Protein AF-R7J0X7-F1 (afdb_monomer)

pLDDT: mean 74.04, std 23.6, range [29.81, 98.75]

Structure (mmCIF, N/CA/C/O backbone):
data_AF-R7J0X7-F1
#
_entry.id   AF-R7J0X7-F1
#
loop_
_atom_site.group_PDB
_atom_site.id
_atom_site.type_symbol
_atom_site.label_atom_id
_atom_site.label_alt_id
_atom_site.label_comp_id
_atom_site.label_asym_id
_atom_site.label_entity_id
_atom_site.label_seq_id
_atom_site.pdbx_PDB_ins_code
_atom_site.Cartn_x
_atom_site.Cartn_y
_atom_site.Cartn_z
_atom_site.occupancy
_atom_site.B_iso_or_equiv
_atom_site.auth_seq_id
_atom_site.auth_comp_id
_atom_site.auth_asym_id
_atom_site.auth_atom_id
_atom_site.pdbx_PDB_model_num
ATOM 1 N N . MET A 1 1 ? 12.212 -17.571 -73.491 1.00 57.66 1 MET A N 1
ATOM 2 C CA . MET A 1 1 ? 11.273 -16.755 -72.678 1.00 57.66 1 MET A CA 1
ATOM 3 C C . MET A 1 1 ? 10.948 -17.342 -71.297 1.00 57.66 1 MET A C 1
ATOM 5 O O . MET A 1 1 ? 10.945 -16.575 -70.347 1.00 57.66 1 MET A O 1
ATOM 9 N N . LYS A 1 2 ? 10.748 -18.661 -71.120 1.00 53.94 2 LYS A N 1
ATOM 10 C CA . LYS A 1 2 ? 10.437 -19.264 -69.798 1.00 53.94 2 LYS A CA 1
ATOM 11 C C . LYS A 1 2 ? 11.562 -19.138 -68.743 1.00 53.94 2 LYS A C 1
ATOM 13 O O . LYS A 1 2 ? 11.270 -18.891 -67.579 1.00 53.94 2 LYS A O 1
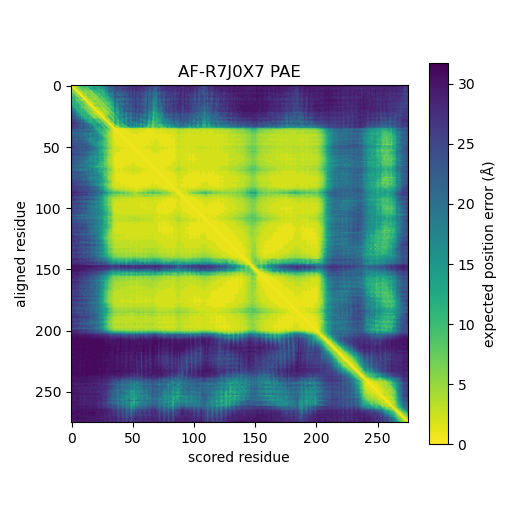ATOM 18 N N . HIS A 1 3 ? 12.838 -19.187 -69.146 1.00 50.44 3 HIS A N 1
ATOM 19 C CA . HIS A 1 3 ? 13.977 -19.025 -68.222 1.00 50.44 3 HIS A CA 1
ATOM 20 C C . HIS A 1 3 ? 14.127 -17.613 -67.622 1.00 50.44 3 HIS A C 1
ATOM 22 O O . HIS A 1 3 ? 14.518 -17.487 -66.467 1.00 50.44 3 HIS A O 1
ATOM 28 N N . MET A 1 4 ? 13.760 -16.546 -68.344 1.00 55.38 4 MET A N 1
ATOM 29 C CA . MET A 1 4 ? 13.847 -15.169 -67.818 1.00 55.38 4 MET A CA 1
ATOM 30 C C . MET A 1 4 ? 12.773 -14.855 -66.766 1.00 55.38 4 MET A C 1
ATOM 32 O O . MET A 1 4 ? 12.928 -13.920 -65.988 1.00 55.38 4 MET A O 1
ATOM 36 N N . VAL A 1 5 ? 11.681 -15.620 -66.741 1.00 54.50 5 VAL A N 1
ATOM 37 C CA . VAL A 1 5 ? 10.562 -15.425 -65.812 1.00 54.50 5 VAL A CA 1
ATOM 38 C C . VAL A 1 5 ? 10.851 -16.101 -64.463 1.00 54.50 5 VAL A C 1
ATOM 40 O O . VAL A 1 5 ? 10.640 -15.488 -63.421 1.00 54.50 5 VAL A O 1
ATOM 43 N N . LEU A 1 6 ? 11.450 -17.298 -64.464 1.00 50.97 6 LEU A N 1
ATOM 44 C CA . LEU A 1 6 ? 11.889 -18.002 -63.247 1.00 50.97 6 LEU A CA 1
ATOM 45 C C . LEU A 1 6 ? 12.952 -17.229 -62.443 1.00 50.97 6 LEU A C 1
ATOM 47 O O . LEU A 1 6 ? 12.873 -17.182 -61.218 1.00 50.97 6 LEU A O 1
ATOM 51 N N . ILE A 1 7 ? 13.896 -16.561 -63.117 1.00 55.09 7 ILE A N 1
ATOM 52 C CA . ILE A 1 7 ? 14.931 -15.739 -62.460 1.00 55.09 7 ILE A CA 1
ATOM 53 C C . ILE A 1 7 ? 14.306 -14.517 -61.763 1.00 55.09 7 ILE A C 1
ATOM 55 O O . ILE A 1 7 ? 14.688 -14.172 -60.646 1.00 55.09 7 ILE A O 1
ATOM 59 N N . LYS A 1 8 ? 13.283 -13.896 -62.367 1.00 51.41 8 LYS A N 1
ATOM 60 C CA . LYS A 1 8 ? 12.564 -12.763 -61.759 1.00 51.41 8 LYS A CA 1
ATOM 61 C C . LYS A 1 8 ? 11.795 -13.174 -60.498 1.00 51.41 8 LYS A C 1
ATOM 63 O O . LYS A 1 8 ? 11.843 -12.448 -59.510 1.00 51.41 8 LYS A O 1
ATOM 68 N N . TYR A 1 9 ? 11.150 -14.342 -60.488 1.00 54.16 9 TYR A N 1
ATOM 69 C CA . TYR A 1 9 ? 10.457 -14.846 -59.295 1.00 54.16 9 TYR A CA 1
ATOM 70 C C . TYR A 1 9 ? 11.422 -15.275 -58.177 1.00 54.16 9 TYR A C 1
ATOM 72 O O . TYR A 1 9 ? 11.142 -15.007 -57.011 1.00 54.16 9 TYR A O 1
ATOM 80 N N . ALA A 1 10 ? 12.586 -15.844 -58.510 1.00 54.16 10 ALA A N 1
ATOM 81 C CA . ALA A 1 10 ? 13.624 -16.166 -57.527 1.00 54.16 10 ALA A CA 1
ATOM 82 C C . ALA A 1 10 ? 14.182 -14.909 -56.825 1.00 54.16 10 ALA A C 1
ATOM 84 O O . ALA A 1 10 ? 14.369 -14.913 -55.608 1.00 54.16 10 ALA A O 1
ATOM 85 N N . HIS A 1 11 ? 14.370 -13.804 -57.558 1.00 48.69 11 HIS A N 1
ATOM 86 C CA . HIS A 1 11 ? 14.779 -12.527 -56.962 1.00 48.69 11 HIS A CA 1
ATOM 87 C C . HIS A 1 11 ? 13.689 -11.900 -56.082 1.00 48.69 11 HIS A C 1
ATOM 89 O O . HIS A 1 11 ? 14.009 -11.380 -55.018 1.00 48.69 11 HIS A O 1
ATOM 95 N N . ILE A 1 12 ? 12.410 -11.991 -56.461 1.00 58.19 12 ILE A N 1
ATOM 96 C CA . ILE A 1 12 ? 11.290 -11.464 -55.657 1.00 58.19 12 ILE A CA 1
ATOM 97 C C . ILE A 1 12 ? 11.116 -12.255 -54.344 1.00 58.19 12 ILE A C 1
ATOM 99 O O . ILE A 1 12 ? 10.899 -11.660 -53.285 1.00 58.19 12 ILE A O 1
ATOM 103 N N . ILE A 1 13 ? 11.271 -13.583 -54.376 1.00 57.72 13 ILE A N 1
ATOM 104 C CA . ILE A 1 13 ? 11.223 -14.439 -53.175 1.00 57.72 13 ILE A CA 1
ATOM 105 C C . ILE A 1 13 ? 12.440 -14.181 -52.263 1.00 57.72 13 ILE A C 1
ATOM 107 O O . ILE A 1 13 ? 12.298 -14.078 -51.046 1.00 57.72 13 ILE A O 1
ATOM 111 N N . SER A 1 14 ? 13.634 -13.992 -52.834 1.00 54.50 14 SER A N 1
ATOM 112 C CA . SER A 1 14 ? 14.841 -13.639 -52.071 1.00 54.50 14 SER A CA 1
ATOM 113 C C . SER A 1 14 ? 14.736 -12.257 -51.405 1.00 54.50 14 SER A C 1
ATOM 115 O O . SER A 1 14 ? 15.098 -12.112 -50.236 1.00 54.50 14 SER A O 1
ATOM 117 N N . LEU A 1 15 ? 14.174 -11.260 -52.099 1.00 53.81 15 LEU A N 1
ATOM 118 C CA . LEU A 1 15 ? 14.019 -9.897 -51.579 1.00 53.81 15 LEU A CA 1
ATOM 119 C C . LEU A 1 15 ? 12.990 -9.821 -50.436 1.00 53.81 15 LEU A C 1
ATOM 121 O O . LEU A 1 15 ? 13.218 -9.145 -49.434 1.00 53.81 15 LEU A O 1
ATOM 125 N N . THR A 1 16 ? 11.875 -10.549 -50.552 1.00 56.47 16 THR A N 1
ATOM 126 C CA . THR A 1 16 ? 10.842 -10.622 -49.501 1.00 56.47 16 THR A CA 1
ATOM 127 C C . THR A 1 16 ? 11.328 -11.376 -48.260 1.00 56.47 16 THR A C 1
ATOM 129 O O . THR A 1 16 ? 11.065 -10.939 -47.139 1.00 56.47 16 THR A O 1
ATOM 132 N N . SER A 1 17 ? 12.123 -12.439 -48.431 1.00 56.19 17 SER A N 1
ATOM 133 C CA . SER A 1 17 ? 12.750 -13.156 -47.313 1.00 56.19 17 SER A CA 1
ATOM 134 C C . SER A 1 17 ? 13.823 -12.325 -46.591 1.00 56.19 17 SER A C 1
ATOM 136 O O . SER A 1 17 ? 13.930 -12.411 -45.368 1.00 56.19 17 SER A O 1
ATOM 138 N N . MET A 1 18 ? 14.597 -11.494 -47.304 1.00 55.28 18 MET A N 1
ATOM 139 C CA . MET A 1 18 ? 15.551 -10.564 -46.677 1.00 55.28 18 MET A CA 1
ATOM 140 C C . MET A 1 18 ? 14.848 -9.441 -45.899 1.00 55.28 18 MET A C 1
ATOM 142 O O . MET A 1 18 ? 15.313 -9.063 -44.824 1.00 55.28 18 MET A O 1
ATOM 146 N N . LEU A 1 19 ? 13.707 -8.945 -46.390 1.00 53.38 19 LEU A N 1
ATOM 147 C CA . LEU A 1 19 ? 12.921 -7.920 -45.697 1.00 53.38 19 LEU A CA 1
ATOM 148 C C . LEU A 1 19 ? 12.307 -8.452 -44.386 1.00 53.38 19 LEU A C 1
ATOM 150 O O . LEU A 1 19 ? 12.327 -7.761 -43.367 1.00 53.38 19 LEU A O 1
ATOM 154 N N . ALA A 1 20 ? 11.823 -9.700 -44.383 1.00 58.09 20 ALA A N 1
ATOM 155 C CA . ALA A 1 20 ? 11.305 -10.361 -43.182 1.00 58.09 20 ALA A CA 1
ATOM 156 C C . ALA A 1 20 ? 12.403 -10.624 -42.131 1.00 58.09 20 ALA A C 1
ATOM 158 O O . ALA A 1 20 ? 12.179 -10.423 -40.935 1.00 58.09 20 ALA A O 1
ATOM 159 N N . LEU A 1 21 ? 13.611 -11.004 -42.565 1.00 56.06 21 LEU A N 1
ATOM 160 C CA . LEU A 1 21 ? 14.757 -11.202 -41.674 1.00 56.06 21 LEU A CA 1
ATOM 161 C C . LEU A 1 21 ? 15.244 -9.876 -41.062 1.00 56.06 21 LEU A C 1
ATOM 163 O O . LEU A 1 21 ? 15.523 -9.818 -39.866 1.00 56.06 21 LEU A O 1
ATOM 167 N N . ALA A 1 22 ? 15.274 -8.791 -41.841 1.00 59.25 22 ALA A N 1
ATOM 168 C CA . ALA A 1 22 ? 15.611 -7.459 -41.337 1.00 59.25 22 ALA A CA 1
ATOM 169 C C . ALA A 1 22 ? 14.584 -6.947 -40.308 1.00 59.25 22 ALA A C 1
ATOM 171 O O . ALA A 1 22 ? 14.971 -6.375 -39.289 1.00 59.25 22 ALA A O 1
ATOM 172 N N . ALA A 1 23 ? 13.287 -7.203 -40.516 1.00 58.50 23 ALA A N 1
ATOM 173 C CA . ALA A 1 23 ? 12.242 -6.869 -39.547 1.00 58.50 23 ALA A CA 1
ATOM 174 C C . ALA A 1 23 ? 12.377 -7.667 -38.235 1.00 58.50 23 ALA A C 1
ATOM 176 O O . ALA A 1 23 ? 12.240 -7.094 -37.155 1.00 58.50 23 ALA A O 1
ATOM 177 N N . ALA A 1 24 ? 12.709 -8.961 -38.309 1.00 56.03 24 ALA A N 1
ATOM 178 C CA . ALA A 1 24 ? 12.933 -9.803 -37.131 1.00 56.03 24 ALA A CA 1
ATOM 179 C C . ALA A 1 24 ? 14.186 -9.389 -36.332 1.00 56.03 24 ALA A C 1
ATOM 181 O O . ALA A 1 24 ? 14.153 -9.350 -35.099 1.00 56.03 24 ALA A O 1
ATOM 182 N N . ILE A 1 25 ? 15.273 -9.015 -37.018 1.00 54.88 25 ILE A N 1
ATOM 183 C CA . ILE A 1 25 ? 16.495 -8.501 -36.381 1.00 54.88 25 ILE A CA 1
ATOM 184 C C . ILE A 1 25 ? 16.227 -7.135 -35.730 1.00 54.88 25 ILE A C 1
ATOM 186 O O . ILE A 1 25 ? 16.575 -6.937 -34.568 1.00 54.88 25 ILE A O 1
ATOM 190 N N . MET A 1 26 ? 15.536 -6.214 -36.413 1.00 55.25 26 MET A N 1
ATOM 191 C CA . MET A 1 26 ? 15.176 -4.911 -35.837 1.00 55.25 26 MET A CA 1
ATOM 192 C C . MET A 1 26 ? 14.221 -5.030 -34.640 1.00 55.25 26 MET A C 1
ATOM 194 O O . MET A 1 26 ? 14.391 -4.307 -33.654 1.00 55.25 26 MET A O 1
ATOM 198 N N . ALA A 1 27 ? 13.255 -5.954 -34.679 1.00 57.41 27 ALA A N 1
ATOM 199 C CA . ALA A 1 27 ? 12.369 -6.237 -33.550 1.00 57.41 27 ALA A CA 1
ATOM 200 C C . ALA A 1 27 ? 13.147 -6.791 -32.341 1.00 57.41 27 ALA A C 1
ATOM 202 O O . ALA A 1 27 ? 12.944 -6.337 -31.213 1.00 57.41 27 ALA A O 1
ATOM 203 N N . SER A 1 28 ? 14.098 -7.698 -32.584 1.00 54.84 28 SER A N 1
ATOM 204 C CA . SER A 1 28 ? 14.958 -8.274 -31.542 1.00 54.84 28 SER A CA 1
ATOM 205 C C . SER A 1 28 ? 15.872 -7.213 -30.913 1.00 54.84 28 SER A C 1
ATOM 207 O O . SER A 1 28 ? 15.856 -7.037 -29.694 1.00 54.84 28 SER A O 1
ATOM 209 N N . CYS A 1 29 ? 16.568 -6.403 -31.719 1.00 44.47 29 CYS A N 1
ATOM 210 C CA . CYS A 1 29 ? 17.422 -5.315 -31.224 1.00 44.47 29 CYS A CA 1
ATOM 211 C C . CYS A 1 29 ? 16.640 -4.240 -30.448 1.00 44.47 29 CYS A C 1
ATOM 213 O O . CYS A 1 29 ? 17.134 -3.701 -29.454 1.00 44.47 29 CYS A O 1
ATOM 215 N N . SER A 1 30 ? 15.407 -3.940 -30.867 1.00 58.44 30 SER A N 1
ATOM 216 C CA . SER A 1 30 ? 14.532 -2.995 -30.161 1.00 58.44 30 SER A CA 1
ATOM 217 C C . SER A 1 30 ? 14.099 -3.534 -28.793 1.00 58.44 30 SER A C 1
ATOM 219 O O . SER A 1 30 ? 14.081 -2.786 -27.811 1.00 58.44 30 SER A O 1
ATOM 221 N N . SER A 1 31 ? 13.814 -4.838 -28.699 1.00 59.50 31 SER A N 1
ATOM 222 C CA . SER A 1 31 ? 13.464 -5.494 -27.435 1.00 59.50 31 SER A CA 1
ATOM 223 C C . SER A 1 31 ? 14.634 -5.522 -26.439 1.00 59.50 31 SER A C 1
ATOM 225 O O . SER A 1 31 ? 14.453 -5.189 -25.266 1.00 59.50 31 SER A O 1
ATOM 227 N N . ASP A 1 32 ? 15.860 -5.791 -26.899 1.00 62.00 32 ASP A N 1
ATOM 228 C CA . ASP A 1 32 ? 17.060 -5.798 -26.051 1.00 62.00 32 ASP A CA 1
ATOM 229 C C . ASP A 1 32 ? 17.399 -4.412 -25.480 1.00 62.00 32 ASP A C 1
ATOM 231 O O . ASP A 1 32 ? 17.752 -4.275 -24.300 1.00 62.00 32 ASP A O 1
ATOM 235 N N . MET A 1 33 ? 17.243 -3.357 -26.287 1.00 60.84 33 MET A N 1
ATOM 236 C CA . MET A 1 33 ? 17.466 -1.976 -25.847 1.00 60.84 33 MET A CA 1
ATOM 237 C C . MET A 1 33 ? 16.372 -1.474 -24.894 1.00 60.84 33 MET A C 1
ATOM 239 O O . MET A 1 33 ? 16.692 -0.798 -23.907 1.00 60.84 33 MET A O 1
ATOM 243 N N . SER A 1 34 ? 15.105 -1.837 -25.130 1.00 69.12 34 SER A N 1
ATOM 244 C CA . SER A 1 34 ? 13.992 -1.588 -24.197 1.00 69.12 34 SER A CA 1
ATOM 245 C C . SER A 1 34 ? 14.266 -2.238 -22.833 1.00 69.12 34 SER A C 1
ATOM 247 O O . SER A 1 34 ? 14.259 -1.548 -21.809 1.00 69.12 34 SER A O 1
ATOM 249 N N . ASN A 1 35 ? 14.680 -3.510 -22.825 1.00 78.94 35 ASN A N 1
ATOM 250 C CA . ASN A 1 35 ? 15.019 -4.261 -21.615 1.00 78.94 35 ASN A CA 1
ATOM 251 C C . ASN A 1 35 ? 16.196 -3.645 -20.830 1.00 78.94 35 ASN A C 1
ATOM 253 O O . ASN A 1 35 ? 16.183 -3.598 -19.597 1.00 78.94 35 ASN A O 1
ATOM 257 N N . LYS A 1 36 ? 17.241 -3.145 -21.506 1.00 91.38 36 LYS A N 1
ATOM 258 C CA . LYS A 1 36 ? 18.363 -2.459 -20.833 1.00 91.38 36 LYS A CA 1
ATOM 259 C C . LYS A 1 36 ? 17.935 -1.118 -20.229 1.00 91.38 36 LYS A C 1
ATOM 261 O O . LYS A 1 36 ? 18.348 -0.787 -19.115 1.00 91.38 36 LYS A O 1
ATOM 266 N N . THR A 1 37 ? 17.118 -0.359 -20.955 1.00 93.81 37 THR A N 1
ATOM 267 C CA . THR A 1 37 ? 16.634 0.964 -20.533 1.00 93.81 37 THR A CA 1
ATOM 268 C C . THR A 1 37 ? 15.736 0.848 -19.305 1.00 93.81 37 THR A C 1
ATOM 270 O O . THR A 1 37 ? 15.960 1.546 -18.316 1.00 93.81 37 THR A O 1
ATOM 273 N N . GLU A 1 38 ? 14.791 -0.094 -19.329 1.00 95.25 38 GLU A N 1
ATOM 274 C CA . GLU A 1 38 ? 13.929 -0.432 -18.197 1.00 95.25 38 GLU A CA 1
ATOM 275 C C . GLU A 1 38 ? 14.751 -0.775 -16.948 1.00 95.25 38 GLU A C 1
ATOM 277 O O . GLU A 1 38 ? 14.607 -0.125 -15.911 1.00 95.25 38 GLU A O 1
ATOM 282 N N . ARG A 1 39 ? 15.665 -1.753 -17.042 1.00 95.50 39 ARG A N 1
ATOM 283 C CA . ARG A 1 39 ? 16.463 -2.206 -15.889 1.00 95.50 39 ARG A CA 1
ATOM 284 C C . ARG A 1 39 ? 17.301 -1.088 -15.274 1.00 95.50 39 ARG A C 1
ATOM 286 O O . ARG A 1 39 ? 17.409 -1.002 -14.050 1.00 95.50 39 ARG A O 1
ATOM 293 N N . ASN A 1 40 ? 17.898 -0.234 -16.104 1.00 97.00 40 ASN A N 1
ATOM 294 C CA . ASN A 1 40 ? 18.691 0.897 -15.627 1.00 97.00 40 ASN A CA 1
ATOM 295 C C . ASN A 1 40 ? 17.824 1.926 -14.895 1.00 97.00 40 ASN A C 1
ATOM 297 O O . ASN A 1 40 ? 18.225 2.420 -13.841 1.00 97.00 40 ASN A O 1
ATOM 301 N N . ALA A 1 41 ? 16.634 2.216 -15.423 1.00 98.31 41 ALA A N 1
ATOM 302 C CA . ALA A 1 41 ? 15.686 3.126 -14.797 1.00 98.31 41 ALA A CA 1
ATOM 303 C C . ALA A 1 41 ? 15.150 2.565 -13.465 1.00 98.31 41 ALA A C 1
ATOM 305 O O . ALA A 1 41 ? 15.169 3.277 -12.465 1.00 98.31 41 ALA A O 1
ATOM 306 N N . ILE A 1 42 ? 14.805 1.273 -13.395 1.00 97.62 42 ILE A N 1
ATOM 307 C CA . ILE A 1 42 ? 14.434 0.607 -12.132 1.00 97.62 42 ILE A CA 1
ATOM 308 C C . ILE A 1 42 ? 15.571 0.706 -11.111 1.00 97.62 42 ILE A C 1
ATOM 310 O O . ILE A 1 42 ? 15.340 1.055 -9.955 1.00 97.62 42 ILE A O 1
ATOM 314 N N . LYS A 1 43 ? 16.819 0.439 -11.522 1.00 98.12 43 LYS A N 1
ATOM 315 C CA . LYS A 1 43 ? 17.982 0.550 -10.631 1.00 98.12 43 LYS A CA 1
ATOM 316 C C . LYS A 1 43 ? 18.131 1.972 -10.082 1.00 98.12 43 LYS A C 1
ATOM 318 O O . LYS A 1 43 ? 18.314 2.130 -8.880 1.00 98.12 43 LYS A O 1
ATOM 323 N N . ALA A 1 44 ? 18.032 2.988 -10.938 1.00 98.31 44 ALA A N 1
ATOM 324 C CA . ALA A 1 44 ? 18.114 4.387 -10.523 1.00 98.31 44 ALA A CA 1
ATOM 325 C C . ALA A 1 44 ? 16.980 4.771 -9.554 1.00 98.31 44 ALA A C 1
ATOM 327 O O . ALA A 1 44 ? 17.247 5.374 -8.511 1.00 98.31 44 ALA A O 1
ATOM 328 N N . GLY A 1 45 ? 15.750 4.332 -9.841 1.00 98.25 45 GLY A N 1
ATOM 329 C CA . GLY A 1 45 ? 14.601 4.506 -8.956 1.00 98.25 45 GLY A CA 1
ATOM 330 C C . GLY A 1 45 ? 14.820 3.856 -7.591 1.00 98.25 45 GLY A C 1
ATOM 331 O O . GLY A 1 45 ? 14.653 4.511 -6.567 1.00 98.25 45 GLY A O 1
ATOM 332 N N . ASN A 1 46 ? 15.314 2.616 -7.560 1.00 97.12 46 ASN A N 1
ATOM 333 C CA . ASN A 1 46 ? 15.586 1.882 -6.322 1.00 97.12 46 ASN A CA 1
ATOM 334 C C . ASN A 1 46 ? 16.676 2.536 -5.464 1.00 97.12 46 ASN A C 1
ATOM 336 O O . ASN A 1 46 ? 16.571 2.544 -4.238 1.00 97.12 46 ASN A O 1
ATOM 340 N N . GLU A 1 47 ? 17.704 3.129 -6.072 1.00 97.94 47 GLU A N 1
ATOM 341 C CA . GLU A 1 47 ? 18.711 3.895 -5.327 1.00 97.94 47 GLU A CA 1
ATOM 342 C C . GLU A 1 47 ? 18.132 5.172 -4.704 1.00 97.94 47 GLU A C 1
ATOM 344 O O . GLU A 1 47 ? 18.507 5.541 -3.591 1.00 97.94 47 GLU A O 1
ATOM 349 N N . LYS A 1 48 ? 17.188 5.832 -5.379 1.00 98.44 48 LYS A N 1
ATOM 350 C CA . LYS A 1 48 ? 16.480 7.003 -4.840 1.00 98.44 48 LYS A CA 1
ATOM 351 C C . LYS A 1 48 ? 15.472 6.622 -3.763 1.00 98.44 48 LYS A C 1
ATOM 353 O O . LYS A 1 48 ? 15.406 7.299 -2.743 1.00 98.44 48 LYS A O 1
ATOM 358 N N . TYR A 1 49 ? 14.759 5.511 -3.942 1.00 96.00 49 TYR A N 1
ATOM 359 C CA . TYR A 1 49 ? 13.839 4.965 -2.946 1.00 96.00 49 TYR A CA 1
ATOM 360 C C . TYR A 1 49 ? 14.550 4.714 -1.615 1.00 96.00 49 TYR A C 1
ATOM 362 O O . TYR A 1 49 ? 14.086 5.160 -0.573 1.00 96.00 49 TYR A O 1
ATOM 370 N N . LYS A 1 50 ? 15.726 4.070 -1.645 1.00 94.25 50 LYS A N 1
ATOM 371 C CA . LYS A 1 50 ? 16.547 3.827 -0.442 1.00 94.25 50 LYS A CA 1
ATOM 372 C C . LYS A 1 50 ? 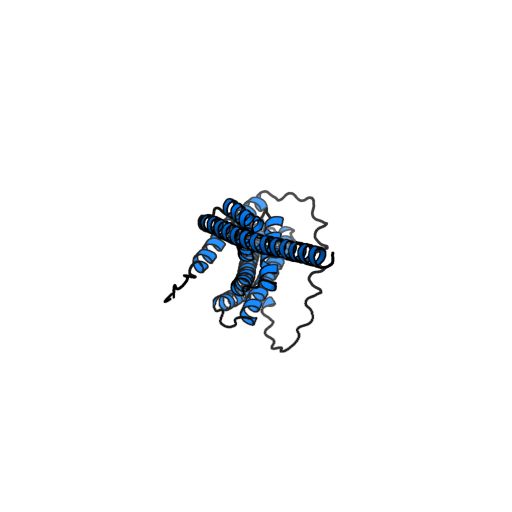16.968 5.111 0.273 1.00 94.25 50 LYS A C 1
ATOM 374 O O . LYS A 1 50 ? 17.211 5.084 1.474 1.00 94.25 50 LYS A O 1
ATOM 379 N N . LYS A 1 51 ? 17.084 6.213 -0.469 1.00 95.31 51 LYS A N 1
ATOM 380 C CA . LYS A 1 51 ? 17.404 7.551 0.045 1.00 95.31 51 LYS A CA 1
ATOM 381 C C . LYS A 1 51 ? 16.155 8.343 0.445 1.00 95.31 51 LYS A C 1
ATOM 383 O O . LYS A 1 51 ? 16.270 9.532 0.711 1.00 95.31 51 LYS A O 1
ATOM 388 N N . GLU A 1 52 ? 14.981 7.708 0.447 1.00 94.31 52 GLU A N 1
ATOM 389 C CA . GLU A 1 52 ? 13.681 8.321 0.749 1.00 94.31 52 GLU A CA 1
ATOM 390 C C . GLU A 1 52 ? 13.289 9.442 -0.240 1.00 94.31 52 GLU A C 1
ATOM 392 O O . GLU A 1 52 ? 12.363 10.216 -0.009 1.00 94.31 52 GLU A O 1
ATOM 397 N N . LEU A 1 53 ? 13.950 9.502 -1.402 1.00 96.56 53 LEU A N 1
ATOM 398 C CA . LEU A 1 53 ? 13.660 10.449 -2.479 1.00 96.56 53 LEU A CA 1
ATOM 399 C C . LEU A 1 53 ? 12.528 9.908 -3.361 1.00 96.56 53 LEU A C 1
ATOM 401 O O . LEU A 1 53 ? 12.706 9.668 -4.557 1.00 96.56 53 LEU A O 1
ATOM 405 N N . TYR A 1 54 ? 11.360 9.671 -2.763 1.00 96.12 54 TYR A N 1
ATOM 406 C CA . TYR A 1 54 ? 10.264 8.936 -3.403 1.00 96.12 54 TYR A CA 1
ATOM 407 C C . TYR A 1 54 ? 9.741 9.610 -4.671 1.00 96.12 54 TYR A C 1
ATOM 409 O O . TYR A 1 54 ? 9.498 8.933 -5.665 1.00 96.12 54 TYR A O 1
ATOM 417 N N . VAL A 1 55 ? 9.637 10.941 -4.682 1.00 96.31 55 VAL A N 1
ATOM 418 C CA . VAL A 1 55 ? 9.206 11.694 -5.871 1.00 96.31 55 VAL A CA 1
ATOM 419 C C . VAL A 1 55 ? 10.169 11.472 -7.041 1.00 96.31 55 VAL A C 1
ATOM 421 O O . VAL A 1 55 ? 9.734 11.261 -8.172 1.00 96.31 55 VAL A O 1
ATOM 424 N N . ASP A 1 56 ? 11.478 11.462 -6.786 1.00 97.81 56 ASP A N 1
ATOM 425 C CA . ASP A 1 56 ? 12.470 11.222 -7.835 1.00 97.81 56 ASP A CA 1
ATOM 426 C C . ASP A 1 56 ? 12.587 9.745 -8.213 1.00 97.81 56 ASP A C 1
ATOM 428 O O . ASP A 1 56 ? 12.907 9.441 -9.364 1.00 97.81 56 ASP A O 1
ATOM 432 N N . ALA A 1 57 ? 12.317 8.833 -7.275 1.00 98.50 57 ALA A N 1
ATOM 433 C CA . ALA A 1 57 ? 12.210 7.407 -7.554 1.00 98.50 57 ALA A CA 1
ATOM 434 C C . ALA A 1 57 ? 11.040 7.130 -8.511 1.00 98.50 57 ALA A C 1
ATOM 436 O O . ALA A 1 57 ? 11.229 6.467 -9.528 1.00 98.50 57 ALA A O 1
ATOM 437 N N . ILE A 1 58 ? 9.866 7.724 -8.253 1.00 98.31 58 ILE A N 1
ATOM 438 C CA . ILE A 1 58 ? 8.676 7.629 -9.116 1.00 98.31 58 ILE A CA 1
ATOM 439 C C . ILE A 1 58 ? 8.992 8.087 -10.542 1.00 98.31 58 ILE A C 1
ATOM 441 O O . ILE A 1 58 ? 8.660 7.369 -11.482 1.00 98.31 58 ILE A O 1
ATOM 445 N N . LYS A 1 59 ? 9.710 9.208 -10.717 1.00 98.62 59 LYS A N 1
ATOM 446 C CA . LYS A 1 59 ? 10.134 9.679 -12.050 1.00 98.62 59 LYS A CA 1
ATOM 447 C C . LYS A 1 59 ? 10.970 8.641 -12.803 1.00 98.62 59 LYS A C 1
ATOM 449 O O . LYS A 1 59 ? 10.865 8.543 -14.023 1.00 98.62 59 LYS A O 1
ATOM 454 N N . ASP A 1 60 ? 11.825 7.889 -12.115 1.00 98.75 60 ASP A N 1
ATOM 455 C CA . ASP A 1 60 ? 12.625 6.844 -12.757 1.00 98.75 60 ASP A CA 1
ATOM 456 C C . ASP A 1 60 ? 11.814 5.573 -13.024 1.00 98.75 60 ASP A C 1
ATOM 458 O O . ASP A 1 60 ? 11.966 4.976 -14.088 1.00 98.75 60 ASP A O 1
ATOM 462 N N . TYR A 1 61 ? 10.890 5.190 -12.142 1.00 98.56 61 TYR A N 1
ATOM 463 C CA . TYR A 1 61 ? 9.968 4.091 -12.439 1.00 98.56 61 TYR A CA 1
ATOM 464 C C . TYR A 1 61 ? 9.034 4.426 -13.608 1.00 98.56 61 TYR A C 1
ATOM 466 O O . TYR A 1 61 ? 8.754 3.557 -14.427 1.00 98.56 61 TYR A O 1
ATOM 474 N N . ASP A 1 62 ? 8.630 5.687 -13.769 1.00 98.50 62 ASP A N 1
ATOM 475 C CA . ASP A 1 62 ? 7.893 6.145 -14.951 1.00 98.50 62 ASP A CA 1
ATOM 476 C C . ASP A 1 62 ? 8.719 6.006 -16.233 1.00 98.50 62 ASP A C 1
ATOM 478 O O . ASP A 1 62 ? 8.192 5.586 -17.264 1.00 98.50 62 ASP A O 1
ATOM 482 N N . LYS A 1 63 ? 10.031 6.276 -16.184 1.00 98.19 63 LYS A N 1
ATOM 483 C CA . LYS A 1 63 ? 10.928 5.997 -17.320 1.00 98.19 63 LYS A CA 1
ATOM 484 C C . LYS A 1 63 ? 11.007 4.501 -17.616 1.00 98.19 63 LYS A C 1
ATOM 486 O O . LYS A 1 63 ? 10.993 4.129 -18.787 1.00 98.19 63 LYS A O 1
ATOM 491 N N . ALA A 1 64 ? 11.065 3.654 -16.588 1.00 97.94 64 ALA A N 1
ATOM 492 C CA . ALA A 1 64 ? 11.046 2.206 -16.772 1.00 97.94 64 ALA A CA 1
ATOM 493 C C . ALA A 1 64 ? 9.741 1.739 -17.434 1.00 97.94 64 ALA A C 1
ATOM 495 O O . ALA A 1 64 ? 9.791 0.990 -18.403 1.00 97.94 64 ALA A O 1
ATOM 496 N N . LEU A 1 65 ? 8.591 2.251 -16.987 1.00 96.81 65 LEU A N 1
ATOM 497 C CA . LEU A 1 65 ? 7.280 1.937 -17.565 1.00 96.81 65 LEU A CA 1
ATOM 498 C C . LEU A 1 65 ? 7.098 2.501 -18.976 1.00 96.81 65 LEU A C 1
ATOM 500 O O . LEU A 1 65 ? 6.399 1.904 -19.787 1.00 96.81 65 LEU A O 1
ATOM 504 N N . LYS A 1 66 ? 7.746 3.623 -19.302 1.00 96.75 66 LYS A N 1
ATOM 505 C CA . LYS A 1 66 ? 7.793 4.135 -20.676 1.00 96.75 66 LYS A CA 1
ATOM 506 C C . LYS A 1 66 ? 8.608 3.219 -21.594 1.00 96.75 66 LYS A C 1
ATOM 508 O O . LYS A 1 66 ? 8.242 3.058 -22.753 1.00 96.75 66 LYS A O 1
ATOM 513 N N . ALA A 1 67 ? 9.700 2.639 -21.093 1.00 95.62 67 ALA A N 1
ATOM 514 C CA . ALA A 1 67 ? 10.516 1.687 -21.846 1.00 95.62 67 ALA A CA 1
ATOM 515 C C . ALA A 1 67 ? 9.824 0.321 -21.991 1.00 95.62 67 ALA A C 1
ATOM 517 O O . ALA A 1 67 ? 9.868 -0.267 -23.070 1.00 95.62 67 ALA A O 1
ATOM 518 N N . ASN A 1 68 ? 9.170 -0.150 -20.926 1.00 94.50 68 ASN A N 1
ATOM 519 C CA . ASN A 1 68 ? 8.396 -1.385 -20.887 1.00 94.50 68 ASN A CA 1
ATOM 520 C C . ASN A 1 68 ? 7.113 -1.206 -20.041 1.00 94.50 68 ASN A C 1
ATOM 522 O O . ASN A 1 68 ? 7.147 -1.367 -18.814 1.00 94.50 68 ASN A O 1
ATOM 526 N N . PRO A 1 69 ? 5.954 -0.949 -20.678 1.00 94.88 69 PRO A N 1
ATOM 527 C CA . PRO A 1 69 ? 4.671 -0.781 -19.983 1.00 94.88 69 PRO A CA 1
ATOM 528 C C . PRO A 1 69 ? 4.192 -2.023 -19.219 1.00 94.88 69 PRO A C 1
ATOM 530 O O . PRO A 1 69 ? 3.293 -1.938 -18.375 1.00 94.88 69 PRO A O 1
ATOM 533 N N . TYR A 1 70 ? 4.768 -3.192 -19.503 1.00 93.38 70 TYR A N 1
ATOM 534 C CA . TYR A 1 70 ? 4.407 -4.458 -18.873 1.00 93.38 70 TYR A CA 1
ATOM 535 C C . TYR A 1 70 ? 5.279 -4.806 -17.666 1.00 93.38 70 TYR A C 1
ATOM 537 O O . TYR A 1 70 ? 4.930 -5.742 -16.956 1.00 93.38 70 TYR A O 1
ATOM 545 N N . SER A 1 71 ? 6.324 -4.024 -17.369 1.00 96.00 71 SER A N 1
ATOM 546 C CA . SER A 1 71 ? 7.233 -4.265 -16.243 1.00 96.00 71 SER A CA 1
ATOM 547 C C . SER A 1 71 ? 6.497 -4.372 -14.901 1.00 96.00 71 SER A C 1
ATOM 549 O O . SER A 1 71 ? 6.070 -3.373 -14.314 1.00 96.00 71 SER A O 1
ATOM 551 N N . GLU A 1 72 ? 6.350 -5.598 -14.396 1.00 96.38 72 GLU A N 1
ATOM 552 C CA . GLU A 1 72 ? 5.728 -5.875 -13.097 1.00 96.38 72 GLU A CA 1
ATOM 553 C C . GLU A 1 72 ? 6.544 -5.260 -11.954 1.00 96.38 72 GLU A C 1
ATOM 555 O O . GLU A 1 72 ? 5.974 -4.675 -11.033 1.00 96.38 72 GLU A O 1
ATOM 560 N N . ALA A 1 73 ? 7.877 -5.316 -12.057 1.00 96.31 73 ALA A N 1
ATOM 561 C CA . ALA A 1 73 ? 8.792 -4.732 -11.084 1.00 96.31 73 ALA A CA 1
ATOM 562 C C . ALA A 1 73 ? 8.651 -3.205 -11.016 1.00 96.31 73 ALA A C 1
ATOM 564 O O . ALA A 1 73 ? 8.474 -2.666 -9.927 1.00 96.31 73 ALA A O 1
ATOM 565 N N . ALA A 1 74 ? 8.636 -2.502 -12.156 1.00 98.06 74 ALA A N 1
ATOM 566 C CA . ALA A 1 74 ? 8.464 -1.050 -12.150 1.00 98.06 74 ALA A CA 1
ATOM 567 C C . ALA A 1 74 ? 7.072 -0.626 -11.650 1.00 98.06 74 ALA A C 1
ATOM 569 O O . ALA A 1 74 ? 6.962 0.364 -10.928 1.00 98.06 74 ALA A O 1
ATOM 570 N N . LYS A 1 75 ? 6.007 -1.378 -11.980 1.00 98.56 75 LYS A N 1
ATOM 571 C CA . LYS A 1 75 ? 4.653 -1.137 -11.438 1.00 98.56 75 LYS A CA 1
ATOM 572 C C . LYS A 1 75 ? 4.633 -1.286 -9.919 1.00 98.56 75 LYS A C 1
ATOM 574 O O . LYS A 1 75 ? 4.093 -0.422 -9.229 1.00 98.56 75 LYS A O 1
ATOM 579 N N . TYR A 1 76 ? 5.224 -2.368 -9.417 1.00 98.44 76 TYR A N 1
ATOM 580 C CA . TYR A 1 76 ? 5.326 -2.649 -7.990 1.00 98.44 76 TYR A CA 1
ATOM 581 C C . TYR A 1 76 ? 6.126 -1.554 -7.269 1.00 98.44 76 TYR A C 1
ATOM 583 O O . TYR A 1 76 ? 5.625 -0.948 -6.322 1.00 98.44 76 TYR A O 1
ATOM 591 N N . ASP A 1 77 ? 7.337 -1.257 -7.747 1.00 98.12 77 ASP A N 1
ATOM 592 C CA . ASP A 1 77 ? 8.245 -0.304 -7.109 1.00 98.12 77 ASP A CA 1
ATOM 593 C C . ASP A 1 77 ? 7.664 1.123 -7.138 1.00 98.12 77 ASP A C 1
ATOM 595 O O . ASP A 1 77 ? 7.708 1.831 -6.129 1.00 98.12 77 ASP A O 1
ATOM 599 N N . LYS A 1 78 ? 7.013 1.530 -8.241 1.00 98.56 78 LYS A N 1
ATOM 600 C CA . LYS A 1 78 ? 6.284 2.808 -8.319 1.00 98.56 78 LYS A CA 1
ATOM 601 C C . LYS A 1 78 ? 5.147 2.877 -7.308 1.00 98.56 78 LYS A C 1
ATOM 603 O O . LYS A 1 78 ? 4.982 3.912 -6.660 1.00 98.56 78 LYS A O 1
ATOM 608 N N . ALA A 1 79 ? 4.352 1.816 -7.178 1.00 98.12 79 ALA A N 1
ATOM 609 C CA . ALA A 1 79 ? 3.250 1.784 -6.223 1.00 98.12 79 ALA A CA 1
ATOM 610 C C . ALA A 1 79 ? 3.769 1.912 -4.785 1.00 98.12 79 ALA A C 1
ATOM 612 O O . ALA A 1 79 ? 3.263 2.735 -4.024 1.00 98.12 79 ALA A O 1
ATOM 613 N N . MET A 1 80 ? 4.838 1.189 -4.442 1.00 97.19 80 MET A N 1
ATOM 614 C CA . MET A 1 80 ? 5.495 1.315 -3.141 1.00 97.19 80 MET A CA 1
ATOM 615 C C . MET A 1 80 ? 6.029 2.729 -2.903 1.00 97.19 80 MET A C 1
ATOM 617 O O . MET A 1 80 ? 5.728 3.327 -1.874 1.00 97.19 80 MET A O 1
ATOM 621 N N . ALA A 1 81 ? 6.746 3.309 -3.869 1.00 97.06 81 ALA A N 1
ATOM 622 C CA . ALA A 1 81 ? 7.273 4.670 -3.756 1.00 97.06 81 ALA A CA 1
ATOM 623 C C . ALA A 1 81 ? 6.154 5.703 -3.599 1.00 97.06 81 ALA A C 1
ATOM 625 O O . ALA A 1 81 ? 6.278 6.639 -2.815 1.00 97.06 81 ALA A O 1
ATOM 626 N N . THR A 1 82 ? 5.038 5.501 -4.302 1.00 96.56 82 THR A N 1
ATOM 627 C CA . THR A 1 82 ? 3.850 6.349 -4.186 1.00 96.56 82 THR A CA 1
ATOM 628 C C . THR A 1 82 ? 3.264 6.264 -2.789 1.00 96.56 82 THR A C 1
ATOM 630 O O . THR A 1 82 ? 3.034 7.300 -2.184 1.00 96.56 82 THR A O 1
ATOM 633 N N . ILE A 1 83 ? 3.079 5.060 -2.238 1.00 94.00 83 ILE A N 1
ATOM 634 C CA . ILE A 1 83 ? 2.580 4.907 -0.869 1.00 94.00 83 ILE A CA 1
ATOM 635 C C . ILE A 1 83 ? 3.569 5.561 0.103 1.00 94.00 83 ILE A C 1
ATOM 637 O O . ILE A 1 83 ? 3.147 6.239 1.029 1.00 94.00 83 ILE A O 1
ATOM 641 N N . MET A 1 84 ? 4.887 5.373 -0.048 1.00 91.25 84 MET A N 1
ATOM 642 C CA . MET A 1 84 ? 5.914 5.911 0.877 1.00 91.25 84 MET A CA 1
ATOM 643 C C . MET A 1 84 ? 6.095 7.422 0.825 1.00 91.25 84 MET A C 1
ATOM 645 O O . MET A 1 84 ? 6.391 8.021 1.854 1.00 91.25 84 MET A O 1
ATOM 649 N N . GLY A 1 85 ? 5.906 8.036 -0.339 1.00 90.56 85 GLY A N 1
ATOM 650 C CA . GLY A 1 85 ? 6.025 9.483 -0.505 1.00 90.56 85 GLY A CA 1
ATOM 651 C C . GLY A 1 85 ? 4.714 10.255 -0.370 1.00 90.56 85 GLY A C 1
ATOM 652 O O . GLY A 1 85 ? 4.752 11.482 -0.351 1.00 90.56 85 GLY A O 1
ATOM 653 N N . ALA A 1 86 ? 3.569 9.572 -0.339 1.00 88.56 86 ALA A N 1
ATOM 654 C CA . ALA A 1 86 ? 2.262 10.212 -0.290 1.00 88.56 86 ALA A CA 1
ATOM 655 C C . ALA A 1 86 ? 1.899 10.688 1.117 1.00 88.56 86 ALA A C 1
ATOM 657 O O . ALA A 1 86 ? 2.220 10.056 2.122 1.00 88.56 86 ALA A O 1
ATOM 658 N N . THR A 1 87 ? 1.154 11.787 1.157 1.00 84.19 87 THR A N 1
ATOM 659 C CA . THR A 1 87 ? 0.472 12.264 2.359 1.00 84.19 87 THR A CA 1
ATOM 660 C C . THR A 1 87 ? -0.973 11.759 2.400 1.00 84.19 87 THR A C 1
ATOM 662 O O . THR A 1 87 ? -1.502 11.260 1.406 1.00 84.19 87 THR A O 1
ATOM 665 N N . ALA A 1 88 ? -1.674 11.946 3.520 1.00 74.38 88 ALA A N 1
ATOM 666 C CA . ALA A 1 88 ? -3.084 11.590 3.659 1.00 74.38 88 ALA A CA 1
ATOM 667 C C . ALA A 1 88 ? -3.969 12.413 2.707 1.00 74.38 88 ALA A C 1
ATOM 669 O O . ALA A 1 88 ? -5.058 11.975 2.343 1.00 74.38 88 ALA A O 1
ATOM 670 N N . ALA A 1 89 ? -3.486 13.577 2.257 1.00 81.19 89 ALA A N 1
ATOM 671 C CA . ALA A 1 89 ? -4.156 14.394 1.254 1.00 81.19 89 ALA A CA 1
ATOM 672 C C . ALA A 1 89 ? -4.082 13.784 -0.161 1.00 81.19 89 ALA A C 1
ATOM 674 O O . ALA A 1 89 ? -4.970 14.025 -0.979 1.00 81.19 89 ALA A O 1
ATOM 675 N N . ASP A 1 90 ? -3.087 12.940 -0.456 1.00 86.50 90 ASP A N 1
ATOM 676 C CA . ASP A 1 90 ? -2.886 12.293 -1.761 1.00 86.50 90 ASP A CA 1
ATOM 677 C C . ASP A 1 90 ? -3.815 11.077 -1.979 1.00 86.50 90 ASP A C 1
ATOM 679 O O . ASP A 1 90 ? -3.412 10.036 -2.507 1.00 86.50 90 ASP A O 1
ATOM 683 N N . THR A 1 91 ? -5.087 11.196 -1.591 1.00 86.62 91 THR A N 1
ATOM 684 C CA . THR A 1 91 ? -6.061 10.089 -1.558 1.00 86.62 91 THR A CA 1
ATOM 685 C C . THR A 1 91 ? -6.189 9.343 -2.891 1.00 86.62 91 THR A C 1
ATOM 687 O O . THR A 1 91 ? -6.216 8.109 -2.894 1.00 86.62 91 THR A O 1
ATOM 690 N N . SER A 1 92 ? -6.206 10.047 -4.035 1.00 92.44 92 SER A N 1
ATOM 691 C CA . SER A 1 92 ? -6.261 9.390 -5.353 1.00 92.44 92 SER A CA 1
ATOM 692 C C . SER A 1 92 ? -4.989 8.605 -5.659 1.00 92.44 92 SER A C 1
ATOM 694 O O . SER A 1 92 ? -5.082 7.447 -6.059 1.00 92.44 92 SER A O 1
ATOM 696 N N . LYS A 1 93 ? -3.806 9.181 -5.398 1.00 91.94 93 LYS A N 1
ATOM 697 C CA . LYS A 1 93 ? -2.520 8.514 -5.661 1.00 91.94 93 LYS A CA 1
ATOM 698 C C . LYS A 1 93 ? -2.361 7.266 -4.798 1.00 91.94 93 LYS A C 1
ATOM 700 O O . LYS A 1 93 ? -1.957 6.218 -5.294 1.00 91.94 93 LYS A O 1
ATOM 705 N N . LEU A 1 94 ? -2.730 7.359 -3.519 1.00 91.00 94 LEU A N 1
ATO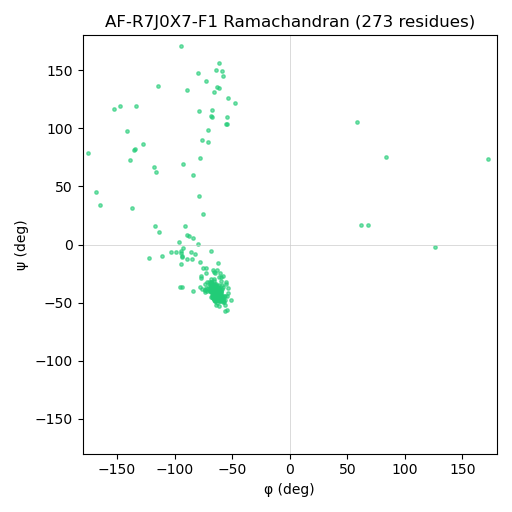M 706 C CA . LEU A 1 94 ? -2.739 6.218 -2.605 1.00 91.00 94 LEU A CA 1
ATOM 707 C C . LEU A 1 94 ? -3.690 5.120 -3.091 1.00 91.00 94 LEU A C 1
ATOM 709 O O . LEU A 1 94 ? -3.323 3.946 -3.105 1.00 91.00 94 LEU A O 1
ATOM 713 N N . ARG A 1 95 ? -4.901 5.488 -3.526 1.00 93.38 95 ARG A N 1
ATOM 714 C CA . ARG A 1 95 ? -5.871 4.538 -4.088 1.00 93.38 95 ARG A CA 1
ATOM 715 C C . ARG A 1 95 ? -5.327 3.848 -5.338 1.00 93.38 95 ARG A C 1
ATOM 717 O O . ARG A 1 95 ? -5.409 2.628 -5.430 1.00 93.38 95 ARG A O 1
ATOM 724 N N . GLU A 1 96 ? -4.754 4.598 -6.273 1.00 95.38 96 GLU A N 1
ATOM 725 C CA . GLU A 1 96 ? -4.162 4.057 -7.502 1.00 95.38 96 GLU A CA 1
ATOM 726 C C . GLU A 1 96 ? -2.999 3.103 -7.207 1.00 95.38 96 GLU A C 1
ATOM 728 O O . GLU A 1 96 ? -2.947 2.005 -7.760 1.00 95.38 96 GLU A O 1
ATOM 733 N N . ALA A 1 97 ? -2.110 3.468 -6.281 1.00 97.56 97 ALA A N 1
ATOM 734 C CA . ALA A 1 97 ? -0.995 2.618 -5.876 1.00 97.56 97 ALA A CA 1
ATOM 735 C C . ALA A 1 97 ? -1.467 1.312 -5.214 1.00 97.56 97 ALA A C 1
ATOM 737 O O . ALA A 1 97 ? -0.991 0.229 -5.558 1.00 97.56 97 ALA A O 1
ATOM 738 N N . ARG A 1 98 ? -2.458 1.383 -4.317 1.00 97.19 98 ARG A N 1
ATOM 739 C CA . ARG A 1 98 ? -3.071 0.198 -3.691 1.00 97.19 98 ARG A CA 1
ATOM 740 C C . ARG A 1 98 ? -3.747 -0.703 -4.721 1.00 97.19 98 ARG A C 1
ATOM 742 O O . ARG A 1 98 ? -3.591 -1.920 -4.662 1.00 97.19 98 ARG A O 1
ATOM 749 N N . LEU A 1 99 ? -4.450 -0.126 -5.696 1.00 97.69 99 LEU A N 1
ATOM 750 C CA . LEU A 1 99 ? -5.040 -0.881 -6.805 1.00 97.69 99 LEU A CA 1
ATOM 751 C C . LEU A 1 99 ? -3.966 -1.559 -7.665 1.00 97.69 99 LEU A C 1
ATOM 753 O O . LEU A 1 99 ? -4.130 -2.723 -8.028 1.00 97.69 99 LEU A O 1
ATOM 757 N N . ALA A 1 100 ? -2.851 -0.879 -7.943 1.00 97.94 100 ALA A N 1
ATOM 758 C CA . ALA A 1 100 ? -1.727 -1.467 -8.664 1.00 97.94 100 ALA A CA 1
ATOM 759 C C . ALA A 1 100 ? -1.140 -2.676 -7.915 1.00 97.94 100 ALA A C 1
ATOM 761 O O . ALA A 1 100 ? -0.982 -3.741 -8.514 1.00 97.94 100 ALA A O 1
ATOM 762 N N . LEU A 1 101 ? -0.905 -2.563 -6.600 1.00 98.31 101 LEU A N 1
ATOM 763 C CA . LEU A 1 101 ? -0.473 -3.698 -5.775 1.00 98.31 101 LEU A CA 1
ATOM 764 C C . LEU A 1 101 ? -1.517 -4.823 -5.752 1.00 98.31 101 LEU A C 1
ATOM 766 O O . LEU A 1 101 ? -1.159 -5.994 -5.847 1.00 98.31 101 LEU A O 1
ATOM 770 N N . ALA A 1 102 ? -2.810 -4.495 -5.677 1.00 98.06 102 ALA A N 1
ATOM 771 C CA . ALA A 1 102 ? -3.874 -5.499 -5.643 1.00 98.06 102 ALA A CA 1
ATOM 772 C C . ALA A 1 102 ? -3.953 -6.284 -6.956 1.00 98.06 102 ALA A C 1
ATOM 774 O O . ALA A 1 102 ? -4.175 -7.497 -6.944 1.00 98.06 102 ALA A O 1
ATOM 775 N N . ASN A 1 103 ? -3.729 -5.608 -8.083 1.00 97.81 103 ASN A N 1
ATOM 776 C CA . ASN A 1 103 ? -3.653 -6.241 -9.392 1.00 97.81 103 ASN A CA 1
ATOM 777 C C . ASN A 1 103 ? -2.411 -7.128 -9.508 1.00 97.81 103 ASN A C 1
ATOM 779 O O . ASN A 1 103 ? -2.540 -8.281 -9.916 1.00 97.81 103 ASN A O 1
ATOM 783 N N . LEU A 1 104 ? -1.237 -6.658 -9.080 1.00 97.69 104 LEU A N 1
ATOM 784 C CA . LEU A 1 104 ? -0.008 -7.462 -9.066 1.00 97.69 104 LEU A CA 1
ATOM 785 C C . LEU A 1 104 ? -0.140 -8.700 -8.167 1.00 97.69 104 LEU A C 1
ATOM 787 O O . LEU A 1 104 ? 0.199 -9.804 -8.578 1.00 97.69 104 LEU A O 1
ATOM 791 N N . GLY A 1 105 ? -0.744 -8.568 -6.985 1.00 96.69 105 GLY A N 1
ATOM 792 C CA . GLY A 1 105 ? -1.026 -9.705 -6.102 1.00 96.69 105 GLY A CA 1
ATOM 793 C C . GLY A 1 105 ? -1.895 -10.797 -6.745 1.00 96.69 105 GLY A C 1
ATOM 794 O O . GLY A 1 105 ? -1.806 -11.976 -6.393 1.00 96.69 105 GLY A O 1
ATOM 795 N N . LYS A 1 106 ? -2.728 -10.432 -7.722 1.00 96.31 106 LYS A N 1
ATOM 796 C CA . LYS A 1 106 ? -3.595 -11.371 -8.446 1.00 96.31 106 LYS A CA 1
ATOM 797 C C . LYS A 1 106 ? -2.981 -11.900 -9.739 1.00 96.31 106 LYS A C 1
ATOM 799 O O . LYS A 1 106 ? -3.240 -13.048 -10.073 1.00 96.31 106 LYS A O 1
ATOM 804 N N . THR A 1 107 ? -2.238 -11.062 -10.458 1.00 95.94 107 THR A N 1
ATOM 805 C CA . THR A 1 107 ? -1.911 -11.282 -11.878 1.00 95.94 107 THR A CA 1
ATOM 806 C C . THR A 1 107 ? -0.421 -11.334 -12.185 1.00 95.94 107 THR A C 1
ATOM 808 O O . THR A 1 107 ? -0.080 -11.721 -13.296 1.00 95.94 107 THR A O 1
ATOM 811 N N . ALA A 1 108 ? 0.454 -10.957 -11.243 1.00 95.62 108 ALA A N 1
ATOM 812 C CA . ALA A 1 108 ? 1.892 -10.978 -11.486 1.00 95.62 108 ALA A CA 1
ATOM 813 C C . ALA A 1 108 ? 2.377 -12.400 -11.788 1.00 95.62 108 ALA A C 1
ATOM 815 O O . ALA A 1 108 ? 2.024 -13.353 -11.086 1.00 95.62 108 ALA A O 1
ATOM 816 N N . SER A 1 109 ? 3.202 -12.503 -12.823 1.00 95.06 109 SER A N 1
ATOM 817 C CA . SER A 1 109 ? 3.818 -13.740 -13.292 1.00 95.06 109 SER A CA 1
ATOM 818 C C . SER A 1 109 ? 4.936 -14.182 -12.349 1.00 95.06 109 SER A C 1
ATOM 820 O O . SER A 1 109 ? 5.126 -15.378 -12.138 1.00 95.06 109 SER A O 1
ATOM 822 N N . ASP A 1 110 ? 5.656 -13.226 -11.747 1.00 90.38 110 ASP A N 1
ATOM 823 C CA . ASP A 1 110 ? 6.633 -13.514 -10.694 1.00 90.38 110 ASP A CA 1
ATOM 824 C C . ASP A 1 110 ? 5.915 -13.744 -9.345 1.00 90.38 110 ASP A C 1
ATOM 826 O O . ASP A 1 110 ? 5.336 -12.802 -8.776 1.00 90.38 110 ASP A O 1
ATOM 830 N N . PRO A 1 111 ? 5.973 -14.965 -8.772 1.00 92.69 111 PRO A N 1
ATOM 831 C CA . PRO A 1 111 ? 5.328 -15.265 -7.497 1.00 92.69 111 PRO A CA 1
ATOM 832 C C . PRO A 1 111 ? 5.877 -14.416 -6.344 1.00 92.69 111 PRO A C 1
ATOM 834 O O . PRO A 1 111 ? 5.126 -14.102 -5.420 1.00 92.69 111 PRO A O 1
ATOM 837 N N . ASN A 1 112 ? 7.139 -13.976 -6.405 1.00 92.69 112 ASN A N 1
ATOM 838 C CA . ASN A 1 112 ? 7.710 -13.095 -5.389 1.00 92.69 112 ASN A CA 1
ATOM 839 C C . ASN A 1 112 ? 7.094 -11.695 -5.450 1.00 92.69 112 ASN A C 1
ATOM 841 O O . ASN A 1 112 ? 6.833 -11.100 -4.405 1.00 92.69 112 ASN A O 1
ATOM 845 N N . ILE A 1 113 ? 6.839 -11.157 -6.648 1.00 94.88 113 ILE A N 1
ATOM 846 C CA . ILE A 1 113 ? 6.153 -9.864 -6.803 1.00 94.88 113 ILE A CA 1
ATOM 847 C C . ILE A 1 113 ? 4.711 -9.987 -6.313 1.00 94.88 113 ILE A C 1
ATOM 849 O O . ILE A 1 113 ? 4.256 -9.144 -5.539 1.00 94.88 113 ILE A O 1
ATOM 853 N N . SER A 1 114 ? 4.017 -11.059 -6.704 1.00 96.50 114 SER A N 1
ATOM 854 C CA . SER A 1 114 ? 2.654 -11.344 -6.253 1.00 96.50 114 SER A CA 1
ATOM 855 C C . SER A 1 114 ? 2.563 -11.405 -4.721 1.00 96.50 114 SER A C 1
ATOM 857 O O . SER A 1 114 ? 1.758 -10.696 -4.112 1.00 96.50 114 SER A O 1
ATOM 859 N N . GLU A 1 115 ? 3.427 -12.199 -4.080 1.00 96.44 115 GLU A N 1
ATOM 860 C CA . GLU A 1 115 ? 3.453 -12.360 -2.625 1.00 96.44 115 GLU A CA 1
ATOM 861 C C . GLU A 1 115 ? 3.790 -11.043 -1.914 1.00 96.44 115 GLU A C 1
ATOM 863 O O . GLU A 1 115 ? 3.070 -10.642 -0.996 1.00 96.44 115 GLU A O 1
ATOM 868 N N . ARG A 1 116 ? 4.828 -10.323 -2.364 1.00 96.31 116 ARG A N 1
ATOM 869 C CA . ARG A 1 116 ? 5.229 -9.031 -1.780 1.00 96.31 116 ARG A CA 1
ATOM 870 C C . ARG A 1 116 ? 4.141 -7.971 -1.915 1.00 96.31 116 ARG A C 1
ATOM 872 O O . ARG A 1 116 ? 3.931 -7.204 -0.979 1.00 96.31 116 ARG A O 1
ATOM 879 N N . ALA A 1 117 ? 3.431 -7.931 -3.041 1.00 97.94 117 ALA A N 1
ATOM 880 C CA . ALA A 1 117 ? 2.338 -6.988 -3.249 1.00 97.94 117 ALA A CA 1
ATOM 881 C C . ALA A 1 117 ? 1.181 -7.240 -2.270 1.00 97.94 117 ALA A C 1
ATOM 883 O O . ALA A 1 117 ? 0.715 -6.306 -1.618 1.00 97.94 117 ALA A O 1
ATOM 884 N N . ILE A 1 118 ? 0.771 -8.503 -2.097 1.00 98.06 118 ILE A N 1
ATOM 885 C CA . ILE A 1 118 ? -0.254 -8.878 -1.109 1.00 98.06 118 ILE A CA 1
ATOM 886 C C . ILE A 1 118 ? 0.234 -8.576 0.312 1.00 98.06 118 ILE A C 1
ATOM 888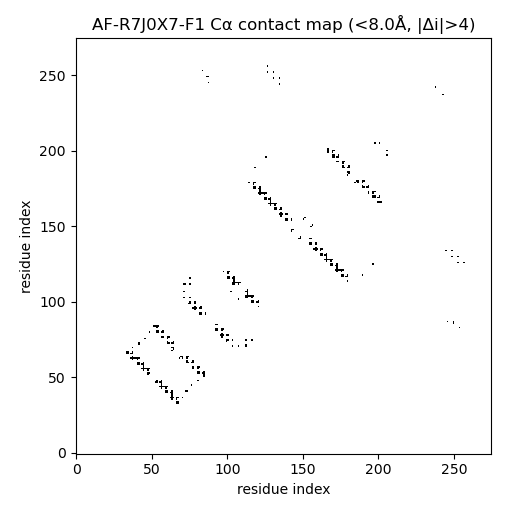 O O . ILE A 1 118 ? -0.523 -8.053 1.130 1.00 98.06 118 ILE A O 1
ATOM 892 N N . TYR A 1 119 ? 1.497 -8.877 0.614 1.00 97.25 119 TYR A N 1
ATOM 893 C CA . TYR A 1 119 ? 2.076 -8.646 1.936 1.00 97.25 119 TYR A CA 1
ATOM 894 C C . TYR A 1 119 ? 2.072 -7.162 2.295 1.00 97.25 119 TYR A C 1
ATOM 896 O O . TYR A 1 119 ? 1.649 -6.790 3.388 1.00 97.25 119 TYR A O 1
ATOM 904 N N . ASN A 1 120 ? 2.461 -6.304 1.353 1.00 96.56 120 ASN A N 1
ATOM 905 C CA . ASN A 1 120 ? 2.476 -4.863 1.567 1.00 96.56 120 ASN A CA 1
ATOM 906 C C . ASN A 1 120 ? 1.082 -4.249 1.623 1.00 96.56 120 ASN A C 1
ATOM 908 O O . ASN A 1 120 ? 0.884 -3.340 2.420 1.00 96.56 120 ASN A O 1
ATOM 912 N N . LEU A 1 121 ? 0.098 -4.785 0.894 1.00 97.44 121 LEU A N 1
ATOM 913 C CA . LEU A 1 121 ? -1.308 -4.434 1.122 1.00 97.44 121 LEU A CA 1
ATOM 914 C C . LEU A 1 121 ? -1.778 -4.825 2.525 1.00 97.44 121 LEU A C 1
ATOM 916 O O . LEU A 1 121 ? -2.551 -4.099 3.142 1.00 97.44 121 LEU A O 1
ATOM 920 N N . GLY A 1 122 ? -1.310 -5.962 3.044 1.00 96.81 122 GLY A N 1
ATOM 921 C CA . GLY A 1 122 ? -1.544 -6.359 4.429 1.00 96.81 122 GLY A CA 1
ATOM 922 C C . GLY A 1 122 ? -0.966 -5.351 5.421 1.00 96.81 122 GLY A C 1
ATOM 923 O O . GLY A 1 122 ? -1.674 -4.908 6.324 1.00 96.81 122 GLY A O 1
ATOM 924 N N . ASN A 1 123 ? 0.295 -4.954 5.233 1.00 94.19 123 ASN A N 1
ATOM 925 C CA . ASN A 1 123 ? 0.968 -3.986 6.103 1.00 94.19 123 ASN A CA 1
ATOM 926 C C . ASN A 1 123 ? 0.316 -2.598 6.031 1.00 94.19 123 ASN A C 1
ATOM 928 O O . ASN A 1 123 ? 0.073 -1.991 7.069 1.00 94.19 123 ASN A O 1
ATOM 932 N N . ASP A 1 124 ? -0.001 -2.113 4.828 1.00 92.81 124 ASP A N 1
ATOM 933 C CA . ASP A 1 124 ? -0.677 -0.830 4.605 1.00 92.81 124 ASP A CA 1
ATOM 934 C C . ASP A 1 124 ? -2.076 -0.818 5.241 1.00 92.81 124 ASP A C 1
ATOM 936 O O . ASP A 1 124 ? -2.441 0.146 5.906 1.00 92.81 124 ASP A O 1
ATOM 940 N N . ALA A 1 125 ? -2.824 -1.923 5.158 1.00 95.56 125 ALA A N 1
ATOM 941 C CA . ALA A 1 125 ? -4.119 -2.044 5.820 1.00 95.56 125 ALA A CA 1
ATOM 942 C C . ALA A 1 125 ? -4.008 -2.074 7.360 1.00 95.56 125 ALA A C 1
ATOM 944 O O . ALA A 1 125 ? -4.821 -1.446 8.037 1.00 95.56 125 ALA A O 1
ATOM 945 N N . VAL A 1 126 ? -2.992 -2.738 7.936 1.00 93.06 126 VAL A N 1
ATOM 946 C CA . VAL A 1 126 ? -2.710 -2.626 9.385 1.00 93.06 126 VAL A CA 1
ATOM 947 C C . VAL A 1 126 ? -2.387 -1.184 9.748 1.00 93.06 126 VAL A C 1
ATOM 949 O O . VAL A 1 126 ? -2.912 -0.670 10.729 1.00 93.06 126 VAL A O 1
ATOM 952 N N . PHE A 1 127 ? -1.544 -0.537 8.949 1.00 90.50 127 PHE A N 1
ATOM 953 C CA . PHE A 1 127 ? -1.131 0.836 9.175 1.00 90.50 127 PHE A CA 1
ATOM 954 C C . PHE A 1 127 ? -2.332 1.805 9.169 1.00 90.50 127 PHE A C 1
ATOM 956 O O . PHE A 1 127 ? -2.493 2.579 10.113 1.00 90.50 127 PHE A O 1
ATOM 963 N N . ILE A 1 128 ? -3.219 1.709 8.174 1.00 89.19 128 ILE A N 1
ATOM 964 C CA . ILE A 1 128 ? -4.469 2.485 8.124 1.00 89.19 128 ILE A CA 1
ATOM 965 C C . ILE A 1 128 ? -5.344 2.179 9.343 1.00 89.19 128 ILE A C 1
ATOM 967 O O . ILE A 1 128 ? -5.889 3.093 9.959 1.00 89.19 128 ILE A O 1
ATOM 971 N N . GLY A 1 129 ? -5.471 0.903 9.712 1.00 92.06 129 GLY A N 1
ATOM 972 C CA . GLY A 1 129 ? -6.243 0.500 10.880 1.00 92.06 129 GLY A CA 1
ATOM 973 C C . GLY A 1 129 ? -5.737 1.159 12.163 1.00 92.06 129 GLY A C 1
ATOM 974 O O . GLY A 1 129 ? -6.533 1.754 12.891 1.00 92.06 129 GLY A O 1
ATOM 975 N N . ASP A 1 130 ? -4.424 1.118 12.394 1.00 89.50 130 ASP A N 1
ATOM 976 C CA . ASP A 1 130 ? -3.773 1.700 13.572 1.00 89.50 130 ASP A CA 1
ATOM 977 C C . ASP A 1 130 ? -3.975 3.215 13.621 1.00 89.50 130 ASP A C 1
ATOM 979 O O . ASP A 1 130 ? -4.377 3.762 14.646 1.00 89.50 130 ASP A O 1
ATOM 983 N N . TYR A 1 131 ? -3.778 3.884 12.486 1.00 89.31 131 TYR A N 1
ATOM 984 C CA . TYR A 1 131 ? -3.997 5.319 12.338 1.00 89.31 131 TYR A CA 1
ATOM 985 C C . TYR A 1 131 ? -5.429 5.728 12.706 1.00 89.31 131 TYR A C 1
ATOM 987 O O . TYR A 1 131 ? -5.646 6.654 13.489 1.00 89.31 131 TYR A O 1
ATOM 995 N N . LEU A 1 132 ? -6.421 5.023 12.155 1.00 89.94 132 LEU A N 1
ATOM 996 C CA . LEU A 1 132 ? -7.832 5.327 12.382 1.00 89.94 132 LEU A CA 1
ATOM 997 C C . LEU A 1 132 ? -8.253 5.016 13.821 1.00 89.94 132 LEU A C 1
ATOM 999 O O . LEU A 1 132 ? -9.068 5.746 14.385 1.00 89.94 132 LEU A O 1
ATOM 1003 N N . LYS A 1 133 ? -7.680 3.969 14.430 1.00 91.06 133 LYS A N 1
ATOM 1004 C CA . LYS A 1 133 ? -7.913 3.637 15.839 1.00 91.06 133 LYS A CA 1
ATOM 1005 C C . LYS A 1 133 ? -7.381 4.733 16.759 1.00 91.06 133 LYS A C 1
ATOM 1007 O O . LYS A 1 133 ? -8.114 5.191 17.632 1.00 91.06 133 LYS A O 1
ATOM 1012 N N . ASP A 1 134 ? -6.143 5.169 16.536 1.00 89.94 134 ASP A N 1
ATOM 1013 C CA . ASP A 1 134 ? -5.503 6.238 17.309 1.00 89.94 134 ASP A CA 1
ATOM 1014 C C . ASP A 1 134 ? -6.295 7.553 17.203 1.00 89.94 134 ASP A C 1
ATOM 1016 O O . ASP A 1 134 ? -6.503 8.246 18.205 1.00 89.94 134 ASP A O 1
ATOM 1020 N N . LEU A 1 135 ? -6.776 7.888 16.001 1.00 87.44 135 LEU A N 1
ATOM 1021 C CA . LEU A 1 135 ? -7.619 9.061 15.772 1.00 87.44 135 LEU A CA 1
ATOM 1022 C C . LEU A 1 135 ? -8.958 8.956 16.519 1.00 87.44 135 LEU A C 1
ATOM 1024 O O . LEU A 1 135 ? -9.346 9.900 17.207 1.00 87.44 135 LEU A O 1
ATOM 1028 N N . ALA A 1 136 ? -9.636 7.809 16.432 1.00 89.75 136 ALA A N 1
ATOM 1029 C CA . ALA A 1 136 ? -10.887 7.567 17.147 1.00 89.75 136 ALA A CA 1
ATOM 1030 C C . ALA A 1 136 ? -10.720 7.703 18.670 1.00 89.75 136 ALA A C 1
ATOM 1032 O O . ALA A 1 136 ? -11.526 8.353 19.336 1.00 89.75 136 ALA A O 1
ATOM 1033 N N . ASP A 1 137 ? -9.651 7.132 19.227 1.00 87.69 137 ASP A N 1
ATOM 1034 C CA . ASP A 1 137 ? -9.375 7.207 20.662 1.00 87.69 137 ASP A CA 1
ATOM 1035 C C . ASP A 1 137 ? -9.012 8.631 21.103 1.00 87.69 137 ASP A C 1
ATOM 1037 O O . ASP A 1 137 ? -9.364 9.041 22.210 1.00 87.69 137 ASP A O 1
ATOM 1041 N N . SER A 1 138 ? -8.349 9.406 20.241 1.00 88.44 138 SER A N 1
ATOM 1042 C CA . SER A 1 138 ? -8.035 10.815 20.508 1.00 88.44 138 SER A CA 1
ATOM 1043 C C . SER A 1 138 ? -9.297 11.679 20.566 1.00 88.44 138 SER A C 1
ATOM 1045 O O . SER A 1 138 ? -9.440 12.477 21.490 1.00 88.44 138 SER A O 1
ATOM 1047 N N . LEU A 1 139 ? -10.238 11.479 19.635 1.00 85.94 139 LEU A N 1
ATOM 1048 C CA . LEU A 1 139 ? -11.528 12.181 19.628 1.00 85.94 139 LEU A CA 1
ATOM 1049 C C . LEU A 1 139 ? -12.341 11.889 20.895 1.00 85.94 139 LEU A C 1
ATOM 1051 O O . LEU A 1 139 ? -12.792 12.815 21.565 1.00 85.94 139 LEU A O 1
ATOM 1055 N N . ARG A 1 140 ? -12.429 10.615 21.298 1.00 85.75 140 ARG A N 1
ATOM 1056 C CA . ARG A 1 140 ? -13.116 10.224 22.543 1.00 85.75 140 ARG A CA 1
ATOM 1057 C C . ARG A 1 140 ? -12.498 10.868 23.786 1.00 85.75 140 ARG A C 1
ATOM 1059 O O . ARG A 1 140 ? -13.215 11.263 24.699 1.00 85.75 140 ARG A O 1
ATOM 1066 N N . ARG A 1 141 ? -11.166 10.987 23.844 1.00 84.62 141 ARG A N 1
ATOM 1067 C CA . ARG A 1 141 ? -10.470 11.633 24.974 1.00 84.62 141 ARG A CA 1
ATOM 1068 C C . ARG A 1 141 ? -10.730 13.137 25.040 1.00 84.62 141 ARG A C 1
ATOM 1070 O O . ARG A 1 141 ? -10.853 13.661 26.145 1.00 84.62 141 ARG A O 1
ATOM 1077 N N . ALA A 1 142 ? -10.811 13.813 23.896 1.00 82.06 142 ALA A N 1
ATOM 1078 C CA . ALA A 1 142 ? -11.118 15.241 23.843 1.00 82.06 142 ALA A CA 1
ATOM 1079 C C . ALA A 1 142 ? -12.528 15.539 24.386 1.00 82.06 142 ALA A C 1
ATOM 1081 O O . ALA A 1 142 ? -12.692 16.468 25.176 1.00 82.06 142 ALA A O 1
ATOM 1082 N N . ASP A 1 143 ? -13.519 14.704 24.055 1.00 73.06 143 ASP A N 1
ATOM 1083 C CA . ASP A 1 143 ? -14.891 14.838 24.571 1.00 73.06 143 ASP A CA 1
ATOM 1084 C C . ASP A 1 143 ? -14.963 14.706 26.102 1.00 73.06 143 ASP A C 1
ATOM 1086 O O . ASP A 1 143 ? -15.672 15.470 26.760 1.00 73.06 143 ASP A O 1
ATOM 1090 N N . ILE A 1 144 ? -14.185 13.783 26.687 1.00 72.69 144 ILE A N 1
ATOM 1091 C CA . ILE A 1 144 ? -14.104 13.607 28.148 1.00 72.69 144 ILE A CA 1
ATOM 1092 C C . ILE A 1 144 ? -13.565 14.876 28.822 1.00 72.69 144 ILE A C 1
ATOM 1094 O O . ILE A 1 144 ? -14.093 15.294 29.851 1.00 72.69 144 ILE A O 1
ATOM 1098 N N . GLN A 1 145 ? -12.539 15.509 28.244 1.00 76.00 145 GLN A N 1
ATOM 1099 C CA . GLN A 1 145 ? -11.952 16.734 28.801 1.00 76.00 145 GLN A CA 1
ATOM 1100 C C . GLN A 1 145 ? -12.918 17.921 28.772 1.00 76.00 145 GLN A C 1
ATOM 1102 O O . GLN A 1 145 ? -12.849 18.777 29.650 1.00 76.00 145 GLN A O 1
ATOM 1107 N N . MET A 1 146 ? -13.834 17.967 27.803 1.00 71.00 146 MET A N 1
ATOM 1108 C CA . MET A 1 146 ? -14.824 19.041 27.690 1.00 71.00 146 MET A CA 1
ATOM 1109 C C . MET A 1 146 ? -16.077 18.824 28.555 1.00 71.00 146 MET A C 1
ATOM 1111 O O . MET A 1 146 ? -17.016 19.610 28.469 1.00 71.00 146 MET A O 1
ATOM 1115 N N . GLY A 1 147 ? -16.118 17.776 29.390 1.00 67.50 147 GLY A N 1
ATOM 1116 C CA . GLY A 1 147 ? -17.241 17.524 30.300 1.00 67.50 147 GLY A CA 1
ATOM 1117 C C . GLY A 1 147 ? -18.551 17.149 29.595 1.00 67.50 147 GLY A C 1
ATOM 1118 O O . GLY A 1 147 ? -19.608 17.186 30.220 1.00 67.50 147 GLY A O 1
ATOM 1119 N N . ALA A 1 148 ? -18.491 16.761 28.315 1.00 61.50 148 ALA A N 1
ATOM 1120 C CA . ALA A 1 148 ? -19.647 16.393 27.499 1.00 61.50 148 ALA A CA 1
ATOM 1121 C C . ALA A 1 148 ? -19.604 14.909 27.066 1.00 61.50 148 ALA A C 1
ATOM 1123 O O . ALA A 1 148 ? -19.563 14.614 25.871 1.00 61.50 148 ALA A O 1
ATOM 1124 N N . PRO A 1 149 ? -19.636 13.936 27.999 1.00 60.91 149 PRO A N 1
ATOM 1125 C CA . PRO A 1 149 ? -19.541 12.510 27.684 1.00 60.91 149 PRO A CA 1
ATOM 1126 C C . PRO A 1 149 ? -20.839 11.921 27.099 1.00 60.91 149 PRO A C 1
ATOM 1128 O O . PRO A 1 149 ? -21.094 10.728 27.257 1.00 60.91 149 PRO A O 1
ATOM 1131 N N . SER A 1 150 ? -21.698 12.711 26.442 1.00 60.78 150 SER A N 1
ATOM 1132 C CA . SER A 1 150 ? -22.948 12.165 25.913 1.00 60.78 150 SER A CA 1
ATOM 1133 C C . SER A 1 150 ? -22.645 11.188 24.775 1.00 60.78 150 SER A C 1
ATOM 1135 O O . SER A 1 150 ? -22.142 11.582 23.715 1.00 60.78 150 SER A O 1
ATOM 1137 N N . ALA A 1 151 ? -22.978 9.916 24.992 1.00 60.66 151 ALA A N 1
ATOM 1138 C CA . ALA A 1 151 ? -23.077 8.914 23.942 1.00 60.66 151 ALA A CA 1
ATOM 1139 C C . ALA A 1 151 ? -24.048 9.445 22.873 1.00 60.66 151 ALA A C 1
ATOM 1141 O O . ALA A 1 151 ? -25.250 9.522 23.109 1.00 60.66 151 ALA A O 1
ATOM 1142 N N . GLY A 1 152 ? -23.514 9.917 21.744 1.00 62.00 152 GLY A N 1
ATOM 1143 C CA . GLY A 1 152 ? -24.292 10.592 20.699 1.00 62.00 152 GLY A CA 1
ATOM 1144 C C . GLY A 1 152 ? -23.789 11.975 20.278 1.00 62.00 152 GLY A C 1
ATOM 1145 O O . GLY A 1 152 ? -24.354 12.539 19.345 1.00 62.00 152 GLY A O 1
ATOM 1146 N N . SER A 1 153 ? -22.728 12.517 20.891 1.00 74.69 153 SER A N 1
ATOM 1147 C CA . SER A 1 153 ? -22.044 13.696 20.338 1.00 74.69 153 SER A CA 1
ATOM 1148 C C . SER A 1 153 ? -21.529 13.402 18.918 1.00 74.69 153 SER A C 1
ATOM 1150 O O . SER A 1 153 ? -21.144 12.272 18.601 1.00 74.69 153 SER A O 1
ATOM 1152 N N . THR A 1 154 ? -21.466 14.420 18.056 1.00 76.69 154 THR A N 1
ATOM 1153 C CA . THR A 1 154 ? -20.910 14.288 16.695 1.00 76.69 154 THR A CA 1
ATOM 1154 C C . THR A 1 154 ? -19.479 13.732 16.708 1.00 76.69 154 THR A C 1
ATOM 1156 O O . THR A 1 154 ? -19.091 12.974 15.822 1.00 76.69 154 THR A O 1
ATOM 1159 N N . SER A 1 155 ? -18.697 14.076 17.736 1.00 76.75 155 SER A N 1
ATOM 1160 C CA . SER A 1 155 ? -17.329 13.587 17.941 1.00 76.75 155 SER A CA 1
ATOM 1161 C C . SER A 1 155 ? -17.297 12.087 18.260 1.00 76.75 155 SER A C 1
ATOM 1163 O O . SER A 1 155 ? -16.539 11.348 17.629 1.00 76.75 155 SER A O 1
ATOM 1165 N N . ASN A 1 156 ? -18.189 11.598 19.131 1.00 81.00 156 ASN A N 1
ATOM 1166 C CA . ASN A 1 156 ? -18.322 10.166 19.411 1.00 81.00 156 ASN A CA 1
ATOM 1167 C C . ASN A 1 156 ? -18.818 9.378 18.189 1.00 81.00 156 ASN A C 1
ATOM 1169 O O . ASN A 1 156 ? -18.246 8.338 17.873 1.00 81.00 156 ASN A O 1
ATOM 1173 N N . GLN A 1 157 ? -19.794 9.897 17.435 1.00 87.00 157 GLN A N 1
ATOM 1174 C CA . GLN A 1 157 ? -20.260 9.264 16.190 1.00 87.00 157 GLN A CA 1
ATOM 1175 C C . GLN A 1 157 ? -19.142 9.149 15.142 1.00 87.00 157 GLN A C 1
ATOM 1177 O O . GLN A 1 157 ? -19.006 8.125 14.460 1.00 87.00 157 GLN A O 1
ATOM 1182 N N . LEU A 1 158 ? -18.309 10.187 15.021 1.00 87.81 158 LEU A N 1
ATOM 1183 C CA . LEU A 1 158 ? -17.137 10.158 14.154 1.00 87.81 158 LEU A CA 1
ATOM 1184 C C . LEU A 1 158 ? -16.102 9.143 14.658 1.00 87.81 158 LEU A C 1
ATOM 1186 O O . LEU A 1 158 ? -15.583 8.361 13.863 1.00 87.81 158 LEU A O 1
ATOM 1190 N N . ALA A 1 159 ? -15.825 9.107 15.962 1.00 90.12 159 ALA A N 1
ATOM 1191 C CA . ALA A 1 159 ? -14.908 8.136 16.556 1.00 90.12 159 ALA A CA 1
ATOM 1192 C C . ALA A 1 159 ? -15.378 6.683 16.361 1.00 90.12 159 ALA A C 1
ATOM 1194 O O . ALA A 1 159 ? -14.561 5.797 16.093 1.00 90.12 159 ALA A O 1
ATOM 1195 N N . ASP A 1 160 ? -16.683 6.432 16.442 1.00 90.38 160 ASP A N 1
ATOM 1196 C CA . ASP A 1 160 ? -17.279 5.122 16.174 1.00 90.38 160 ASP A CA 1
ATOM 1197 C C . ASP A 1 160 ? -17.124 4.740 14.698 1.00 90.38 160 ASP A C 1
ATOM 1199 O O . ASP A 1 160 ? -16.643 3.647 14.391 1.00 90.38 160 ASP A O 1
ATOM 1203 N N . SER A 1 161 ? -17.412 5.673 13.785 1.00 92.38 161 SER A N 1
ATOM 1204 C CA . SER A 1 161 ? -17.216 5.484 12.341 1.00 92.38 161 SER A CA 1
ATOM 1205 C C . SER A 1 161 ? -15.752 5.167 12.007 1.00 92.38 161 SER A C 1
ATOM 1207 O O . SER A 1 161 ? -15.455 4.219 11.281 1.00 92.38 161 SER A O 1
ATOM 1209 N N . LEU A 1 162 ? -14.806 5.905 12.592 1.00 91.25 162 LEU A N 1
ATOM 1210 C CA . LEU A 1 162 ? -13.370 5.668 12.422 1.00 91.25 162 LEU A CA 1
ATOM 1211 C C . LEU A 1 162 ? -12.933 4.320 13.012 1.00 91.25 162 LEU A C 1
ATOM 1213 O O . LEU A 1 162 ? -12.158 3.598 12.384 1.00 91.25 162 LEU A O 1
ATOM 1217 N N . SER A 1 163 ? -13.466 3.937 14.176 1.00 93.25 163 SER A N 1
ATOM 1218 C CA . SER A 1 163 ? -13.220 2.622 14.788 1.00 93.25 163 SER A CA 1
ATOM 1219 C C . SER A 1 163 ? -13.747 1.478 13.911 1.00 93.25 163 SER A C 1
ATOM 1221 O O . SER A 1 163 ? -13.105 0.429 13.795 1.00 93.25 163 SER A O 1
ATOM 1223 N N . GLN A 1 164 ? -14.888 1.676 13.247 1.00 92.88 164 GLN A N 1
ATOM 1224 C CA . GLN A 1 164 ? -15.446 0.709 12.307 1.00 92.88 164 GLN A CA 1
ATOM 1225 C C . GLN A 1 164 ? -14.547 0.548 11.073 1.00 92.88 164 GLN A C 1
ATOM 1227 O O . GLN A 1 164 ? -14.205 -0.578 10.707 1.00 92.88 164 GLN A O 1
ATOM 1232 N N . VAL A 1 165 ? -14.101 1.651 10.460 1.00 93.00 165 VAL A N 1
ATOM 1233 C CA . VAL A 1 165 ? -13.184 1.606 9.304 1.00 93.00 165 VAL A CA 1
ATOM 1234 C C . VAL A 1 165 ? -11.817 1.029 9.703 1.00 93.00 165 VAL A C 1
ATOM 1236 O O . VAL A 1 165 ? -11.218 0.265 8.942 1.00 93.00 165 VAL A O 1
ATOM 1239 N N . SER A 1 166 ? -11.344 1.304 10.922 1.00 93.56 166 SER A N 1
ATOM 1240 C CA . SER A 1 166 ? -10.148 0.674 11.494 1.00 93.56 166 SER A CA 1
ATOM 1241 C C . SER A 1 166 ? -10.289 -0.852 11.546 1.00 93.56 166 SER A C 1
ATOM 1243 O O . SER A 1 166 ? -9.450 -1.582 11.014 1.00 93.56 166 SER A O 1
ATOM 1245 N N . THR A 1 167 ? -11.414 -1.337 12.077 1.00 93.69 167 THR A N 1
ATOM 1246 C CA . THR A 1 167 ? -11.735 -2.771 12.150 1.00 93.69 167 THR A CA 1
ATOM 1247 C C . THR A 1 167 ? -11.774 -3.413 10.761 1.00 93.69 167 THR A C 1
ATOM 1249 O O . THR A 1 167 ? -11.176 -4.470 10.549 1.00 93.69 167 THR A O 1
ATOM 1252 N N . GLN A 1 168 ? -12.407 -2.757 9.782 1.00 95.56 168 GLN A N 1
ATOM 1253 C CA . GLN A 1 168 ? -12.424 -3.220 8.389 1.00 95.56 168 GLN A CA 1
ATOM 1254 C C . GLN A 1 168 ? -11.012 -3.289 7.789 1.00 95.56 168 GLN A C 1
ATOM 1256 O O . GLN A 1 168 ? -10.700 -4.216 7.041 1.00 95.56 168 GLN A O 1
ATOM 1261 N N . SER A 1 169 ? -10.139 -2.344 8.133 1.00 95.81 169 SER A N 1
ATOM 1262 C CA . SER A 1 169 ? -8.749 -2.323 7.665 1.00 95.81 169 SER A CA 1
ATOM 1263 C C . SER A 1 169 ? -7.948 -3.501 8.238 1.00 95.81 169 SER A C 1
ATOM 1265 O O . SER A 1 169 ? -7.256 -4.200 7.497 1.00 95.81 169 SER A O 1
ATOM 1267 N N . TYR A 1 170 ? -8.129 -3.844 9.517 1.00 95.25 170 TYR A N 1
ATOM 1268 C CA . TYR A 1 170 ? -7.528 -5.060 10.082 1.00 95.25 170 TYR A CA 1
ATOM 1269 C C . TYR A 1 170 ? -8.073 -6.342 9.443 1.00 95.25 170 TYR A C 1
ATOM 1271 O O . TYR A 1 170 ? -7.308 -7.268 9.169 1.00 95.25 170 TYR A O 1
ATOM 1279 N N . GLN A 1 171 ? -9.371 -6.402 9.136 1.00 96.31 171 GLN A N 1
ATOM 1280 C CA . GLN A 1 171 ? -9.957 -7.536 8.411 1.00 96.31 171 GLN A CA 1
ATOM 1281 C C . GLN A 1 171 ? -9.361 -7.687 7.003 1.00 96.31 171 GLN A C 1
ATOM 1283 O O . GLN A 1 171 ? -9.053 -8.806 6.578 1.00 96.31 171 GLN A O 1
ATOM 1288 N N . GLN A 1 172 ? -9.132 -6.577 6.294 1.00 96.19 172 GLN A N 1
ATOM 1289 C CA . GLN A 1 172 ? -8.428 -6.581 5.009 1.00 96.19 172 GLN A CA 1
ATOM 1290 C C . GLN A 1 172 ? -6.993 -7.099 5.159 1.00 96.19 172 GLN A C 1
ATOM 1292 O O . GLN A 1 172 ? -6.575 -7.964 4.386 1.00 96.19 172 GLN A O 1
ATOM 1297 N N . ALA A 1 173 ? -6.263 -6.656 6.187 1.00 96.88 173 ALA A N 1
ATOM 1298 C CA . ALA A 1 173 ? -4.927 -7.164 6.479 1.00 96.88 173 ALA A CA 1
ATOM 1299 C C . ALA A 1 173 ? -4.918 -8.683 6.717 1.00 96.88 173 ALA A C 1
ATOM 1301 O O . ALA A 1 173 ? -4.138 -9.406 6.098 1.00 96.88 173 ALA A O 1
ATOM 1302 N N . ILE A 1 174 ? -5.841 -9.188 7.543 1.00 96.69 174 ILE A N 1
ATOM 1303 C CA . ILE A 1 174 ? -6.020 -10.626 7.797 1.00 96.69 174 ILE A CA 1
ATOM 1304 C C . ILE A 1 174 ? -6.291 -11.380 6.489 1.00 96.69 174 ILE A C 1
ATOM 1306 O O . ILE A 1 174 ? -5.696 -12.432 6.253 1.00 96.69 174 ILE A O 1
ATOM 1310 N N . SER A 1 175 ? -7.160 -10.855 5.622 1.00 98.12 175 SER A N 1
ATOM 1311 C CA . SER A 1 175 ? -7.455 -11.460 4.317 1.00 98.12 175 SER A CA 1
ATOM 1312 C C . SER A 1 175 ? -6.207 -11.565 3.431 1.00 98.12 175 SER A C 1
ATOM 1314 O O . SER A 1 175 ? -5.964 -12.629 2.850 1.00 98.12 175 SER A O 1
ATOM 1316 N N . ASN A 1 176 ? -5.390 -10.507 3.383 1.00 98.00 176 ASN A N 1
ATOM 1317 C CA . ASN A 1 176 ? -4.130 -10.476 2.639 1.00 98.00 176 ASN A CA 1
ATOM 1318 C C . ASN A 1 176 ? -3.121 -11.498 3.187 1.00 98.00 176 ASN A C 1
ATOM 1320 O O . ASN A 1 176 ? -2.636 -12.341 2.432 1.00 98.00 176 ASN A O 1
ATOM 1324 N N . TYR A 1 177 ? -2.869 -11.526 4.499 1.00 98.00 177 TYR A N 1
ATOM 1325 C CA . TYR A 1 177 ? -1.942 -12.507 5.079 1.00 98.00 177 TYR A CA 1
ATOM 1326 C C . TYR A 1 177 ? -2.432 -13.947 4.915 1.00 98.00 177 TYR A C 1
ATOM 1328 O O . TYR A 1 177 ? -1.649 -14.830 4.567 1.00 98.00 177 TYR A O 1
ATOM 1336 N N . LYS A 1 178 ? -3.739 -14.198 5.065 1.00 98.00 178 LYS A N 1
ATOM 1337 C CA . LYS A 1 178 ? -4.328 -15.510 4.755 1.00 98.00 178 LYS A CA 1
ATOM 1338 C C . LYS A 1 178 ? -4.144 -15.887 3.283 1.00 98.00 178 LYS A C 1
ATOM 1340 O O . LYS A 1 178 ? -3.999 -17.066 2.985 1.00 98.00 178 LYS A O 1
ATOM 1345 N N . ALA A 1 179 ? -4.178 -14.928 2.355 1.00 97.25 179 ALA A N 1
ATOM 1346 C CA . ALA A 1 179 ? -3.947 -15.205 0.938 1.00 97.25 179 ALA A CA 1
ATOM 1347 C C . ALA A 1 179 ? -2.505 -15.634 0.650 1.00 97.25 179 ALA A C 1
ATOM 1349 O O . ALA A 1 179 ? -2.310 -16.546 -0.150 1.00 97.25 179 ALA A O 1
ATOM 1350 N N . ILE A 1 180 ? -1.530 -15.052 1.350 1.00 97.25 180 ILE A N 1
ATOM 1351 C CA . ILE A 1 180 ? -0.132 -15.496 1.298 1.00 97.25 180 ILE A CA 1
ATOM 1352 C C . ILE A 1 180 ? -0.011 -16.910 1.856 1.00 97.25 180 ILE A C 1
ATOM 1354 O O . ILE A 1 180 ? 0.480 -17.791 1.164 1.00 97.25 180 ILE A O 1
ATOM 1358 N N . LEU A 1 181 ? -0.535 -17.159 3.060 1.00 96.25 181 LEU A N 1
ATOM 1359 C CA . LEU A 1 181 ? -0.417 -18.458 3.734 1.00 96.25 181 LEU A CA 1
ATOM 1360 C C . LEU A 1 181 ? -1.140 -19.597 3.003 1.00 96.25 181 LEU A C 1
ATOM 1362 O O . LEU A 1 181 ? -0.749 -20.749 3.142 1.00 96.25 181 LEU A O 1
ATOM 1366 N N . ARG A 1 182 ? -2.162 -19.293 2.192 1.00 96.50 182 ARG A N 1
ATOM 1367 C CA . ARG A 1 182 ? -2.790 -20.276 1.291 1.00 96.50 182 ARG A CA 1
ATOM 1368 C C . ARG A 1 182 ? -1.845 -20.762 0.187 1.00 96.50 182 ARG A C 1
ATOM 1370 O O . ARG A 1 182 ? -1.989 -21.892 -0.257 1.00 96.50 182 ARG A O 1
ATOM 1377 N N . ARG A 1 183 ? -0.920 -19.912 -0.271 1.00 93.50 183 ARG A N 1
ATOM 1378 C CA . ARG A 1 183 ? 0.055 -20.225 -1.334 1.00 93.50 183 ARG A CA 1
ATOM 1379 C C . ARG A 1 183 ? 1.395 -20.694 -0.766 1.00 93.50 183 ARG A C 1
ATOM 1381 O O . ARG A 1 183 ? 2.025 -21.577 -1.329 1.00 93.50 183 ARG A O 1
ATOM 1388 N N . ASN A 1 184 ? 1.808 -20.106 0.352 1.00 94.44 184 ASN A N 1
ATOM 1389 C CA . ASN A 1 184 ? 3.069 -20.349 1.037 1.00 94.44 184 A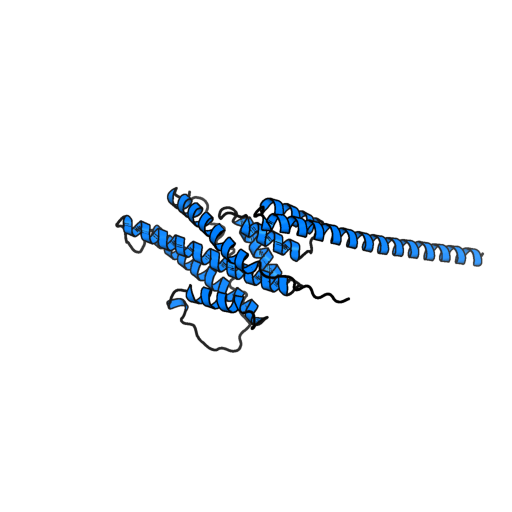SN A CA 1
ATOM 1390 C C . ASN A 1 184 ? 2.816 -20.482 2.553 1.00 94.44 184 ASN A C 1
ATOM 1392 O O . ASN A 1 184 ? 2.998 -19.515 3.303 1.00 94.44 184 ASN A O 1
ATOM 1396 N N . PRO A 1 185 ? 2.378 -21.666 3.027 1.00 95.81 185 PRO A N 1
ATOM 1397 C CA . PRO A 1 185 ? 2.067 -21.894 4.441 1.00 95.81 185 PRO A CA 1
ATOM 1398 C C . PRO A 1 185 ? 3.264 -21.692 5.380 1.00 95.81 185 PRO A C 1
ATOM 1400 O O . PRO A 1 185 ? 3.081 -21.370 6.551 1.00 95.81 185 PRO A O 1
ATOM 1403 N N . SER A 1 186 ? 4.490 -21.838 4.868 1.00 93.31 186 SER A N 1
ATOM 1404 C CA . SER A 1 186 ? 5.742 -21.617 5.600 1.00 93.31 186 SER A CA 1
ATOM 1405 C C . SER A 1 186 ? 6.143 -20.144 5.741 1.00 93.31 186 SER A C 1
ATOM 1407 O O . SER A 1 186 ? 7.182 -19.856 6.335 1.00 93.31 186 SER A O 1
ATOM 1409 N N . ASN A 1 187 ? 5.361 -19.188 5.222 1.00 92.81 187 ASN A N 1
ATOM 1410 C CA . ASN A 1 187 ? 5.679 -17.769 5.364 1.00 92.81 187 ASN A CA 1
ATOM 1411 C C . ASN A 1 187 ? 5.463 -17.292 6.815 1.00 92.81 187 ASN A C 1
ATOM 1413 O O . ASN A 1 187 ? 4.405 -16.781 7.190 1.00 92.81 187 ASN A O 1
ATOM 1417 N N . ILE A 1 188 ? 6.510 -17.426 7.632 1.00 89.88 188 ILE A N 1
ATOM 1418 C CA . ILE A 1 188 ? 6.497 -17.073 9.058 1.00 89.88 188 ILE A CA 1
ATOM 1419 C C . ILE A 1 188 ? 6.151 -15.595 9.281 1.00 89.88 188 ILE A C 1
ATOM 1421 O O . ILE A 1 188 ? 5.450 -15.270 10.237 1.00 89.88 188 ILE A O 1
ATOM 1425 N N . LYS A 1 189 ? 6.580 -14.694 8.388 1.00 87.69 189 LYS A N 1
ATOM 1426 C CA . LYS A 1 189 ? 6.283 -13.257 8.502 1.00 87.69 189 LYS A CA 1
ATOM 1427 C C . LYS A 1 189 ? 4.789 -12.985 8.324 1.00 87.69 189 LYS A C 1
ATOM 1429 O O . LYS A 1 189 ? 4.192 -12.279 9.132 1.00 87.69 189 LYS A O 1
ATOM 1434 N N . ALA A 1 190 ? 4.167 -13.581 7.306 1.00 90.94 190 ALA A N 1
ATOM 1435 C CA . ALA A 1 190 ? 2.728 -13.475 7.088 1.00 90.94 190 ALA A CA 1
ATOM 1436 C C . ALA A 1 190 ? 1.935 -14.102 8.245 1.00 90.94 190 ALA A C 1
ATOM 1438 O O . ALA A 1 190 ? 0.924 -13.541 8.657 1.00 90.94 190 ALA A O 1
ATOM 1439 N N . LEU A 1 191 ? 2.411 -15.214 8.815 1.00 87.88 191 LEU A N 1
ATOM 1440 C CA . LEU A 1 191 ? 1.794 -15.842 9.987 1.00 87.88 191 LEU A CA 1
ATOM 1441 C C . LEU A 1 191 ? 1.851 -14.941 11.230 1.00 87.88 191 LEU A C 1
ATOM 1443 O O . LEU A 1 191 ? 0.836 -14.739 11.897 1.00 87.88 191 LEU A O 1
ATOM 1447 N N . GLN A 1 192 ? 3.018 -14.365 11.520 1.00 85.06 192 GLN A N 1
ATOM 1448 C CA . GLN A 1 192 ? 3.193 -13.425 12.628 1.00 85.06 192 GLN A CA 1
ATOM 1449 C C . GLN A 1 192 ? 2.299 -12.193 12.454 1.00 85.06 192 GLN A C 1
ATOM 1451 O O . GLN A 1 192 ? 1.557 -11.831 13.369 1.00 85.06 192 GLN A O 1
ATOM 1456 N N . ASN A 1 193 ? 2.296 -11.587 11.265 1.00 88.00 193 ASN A N 1
ATOM 1457 C CA . ASN A 1 193 ? 1.474 -10.409 11.006 1.00 88.00 193 ASN A CA 1
ATOM 1458 C C . ASN A 1 193 ? -0.026 -10.719 10.988 1.00 88.00 193 ASN A C 1
ATOM 1460 O O . ASN A 1 193 ? -0.819 -9.888 11.431 1.00 88.00 193 ASN A O 1
ATOM 1464 N N . LEU A 1 194 ? -0.429 -11.918 10.555 1.00 91.94 194 LEU A N 1
ATOM 1465 C CA . LEU A 1 194 ? -1.805 -12.389 10.694 1.00 91.94 194 LEU A CA 1
ATOM 1466 C C . LEU A 1 194 ? -2.222 -12.403 12.166 1.00 91.94 194 LEU A C 1
ATOM 1468 O O . LEU A 1 194 ? -3.287 -11.881 12.497 1.00 91.94 194 LEU A O 1
ATOM 1472 N N . ARG A 1 195 ? -1.382 -12.952 13.053 1.00 87.00 195 ARG A N 1
ATOM 1473 C CA . ARG A 1 195 ? -1.674 -12.986 14.491 1.00 87.00 195 ARG A CA 1
ATOM 1474 C C . ARG A 1 195 ? -1.778 -11.580 15.076 1.00 87.00 195 ARG A C 1
ATOM 1476 O O . ARG A 1 195 ? -2.709 -11.307 15.827 1.00 87.00 195 ARG A O 1
ATOM 1483 N N . ILE A 1 196 ? -0.867 -10.683 14.701 1.00 85.12 196 ILE A N 1
ATOM 1484 C CA . ILE A 1 196 ? -0.904 -9.277 15.128 1.00 85.12 196 ILE A CA 1
ATOM 1485 C C . ILE A 1 196 ? -2.207 -8.608 14.672 1.00 85.12 196 ILE A C 1
ATOM 1487 O O . ILE A 1 196 ? -2.880 -7.975 15.479 1.00 85.12 196 ILE A O 1
ATOM 1491 N N . ALA A 1 197 ? -2.598 -8.774 13.407 1.00 87.69 197 ALA A N 1
ATOM 1492 C CA . ALA A 1 197 ? -3.823 -8.182 12.877 1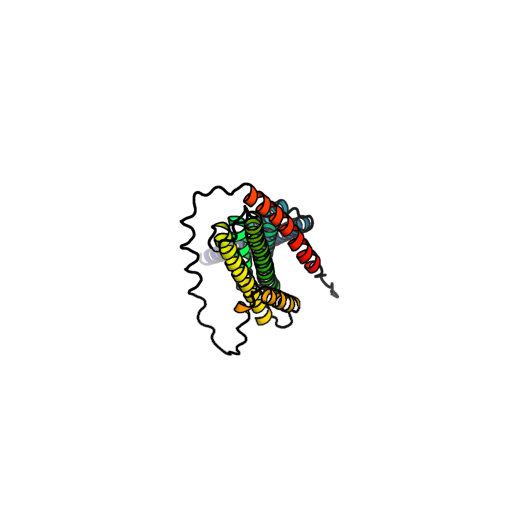.00 87.69 197 ALA A CA 1
ATOM 1493 C C . ALA A 1 197 ? -5.091 -8.750 13.544 1.00 87.69 197 ALA A C 1
ATOM 1495 O O . ALA A 1 197 ? -6.030 -8.003 13.799 1.00 87.69 197 ALA A O 1
ATOM 1496 N N . GLN A 1 198 ? -5.111 -10.043 13.890 1.00 86.50 198 GLN A N 1
ATOM 1497 C CA . GLN A 1 198 ? -6.206 -10.654 14.655 1.00 86.50 198 GLN A CA 1
ATOM 1498 C C . GLN A 1 198 ? -6.341 -10.056 16.058 1.00 86.50 198 GLN A C 1
ATOM 1500 O O . GLN A 1 198 ? -7.455 -9.775 16.486 1.00 86.50 198 GLN A O 1
ATOM 1505 N N . LEU A 1 199 ? -5.222 -9.828 16.753 1.00 87.56 199 LEU A N 1
ATOM 1506 C CA . LEU A 1 199 ? -5.221 -9.235 18.095 1.00 87.56 199 LEU A CA 1
ATOM 1507 C C . LEU A 1 199 ? -5.688 -7.773 18.107 1.00 87.56 199 LEU A C 1
ATOM 1509 O O . LEU A 1 199 ? -6.123 -7.289 19.146 1.00 87.56 199 LEU A O 1
ATOM 1513 N N . LYS A 1 200 ? -5.607 -7.075 16.969 1.00 89.00 200 LYS A N 1
ATOM 1514 C CA . LYS A 1 200 ? -6.089 -5.694 16.818 1.00 89.00 200 LYS A CA 1
ATOM 1515 C C . LYS A 1 200 ? -7.610 -5.592 16.662 1.00 89.00 200 LYS A C 1
ATOM 1517 O O . LYS A 1 200 ? -8.157 -4.501 16.808 1.00 89.00 200 LYS A O 1
ATOM 1522 N N . LEU A 1 201 ? -8.300 -6.699 16.377 1.00 86.06 201 LEU A N 1
ATOM 1523 C CA . LEU A 1 201 ? -9.760 -6.722 16.339 1.00 86.06 201 LEU A CA 1
ATOM 1524 C C . LEU A 1 201 ? -10.340 -6.652 17.763 1.00 86.06 201 LEU A C 1
ATOM 1526 O O . LEU A 1 201 ? -9.806 -7.316 18.658 1.00 86.06 201 LEU A O 1
ATOM 1530 N N . PRO A 1 202 ? -11.439 -5.903 17.981 1.00 79.75 202 PRO A N 1
ATOM 1531 C CA . PRO A 1 202 ? -12.087 -5.834 19.286 1.00 79.75 202 PRO A CA 1
ATOM 1532 C C . PRO A 1 202 ? -12.597 -7.223 19.725 1.00 79.75 202 PRO A C 1
ATOM 1534 O O . PRO A 1 202 ? -12.846 -8.075 18.869 1.00 79.75 202 PRO A O 1
ATOM 1537 N N . PRO A 1 203 ? -12.776 -7.478 21.036 1.00 66.81 203 PRO A N 1
ATOM 1538 C CA . PRO A 1 203 ? -13.118 -8.804 21.567 1.00 66.81 203 PRO A CA 1
ATOM 1539 C C . PRO A 1 203 ? -14.360 -9.444 20.929 1.00 66.81 203 PRO A C 1
ATOM 1541 O O . PRO A 1 203 ? -14.351 -10.637 20.636 1.00 66.81 203 PRO A O 1
ATOM 1544 N N . GLU A 1 204 ? -15.388 -8.652 20.611 1.00 59.88 204 GLU A N 1
ATOM 1545 C CA . GLU A 1 204 ? -16.602 -9.136 19.931 1.00 59.88 204 GLU A CA 1
ATOM 1546 C C . GLU A 1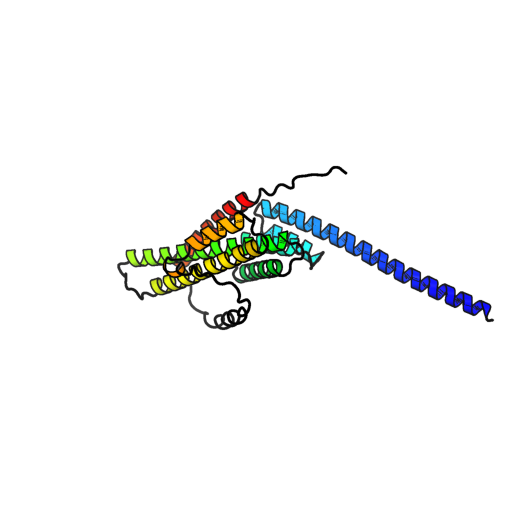 204 ? -16.339 -9.632 18.498 1.00 59.88 204 GLU A C 1
ATOM 1548 O O . GLU A 1 204 ? -17.055 -10.484 17.983 1.00 59.88 204 GLU A O 1
ATOM 1553 N N . SER A 1 205 ? -15.269 -9.162 17.853 1.00 54.44 205 SER A N 1
ATOM 1554 C CA . SER A 1 205 ? -14.857 -9.595 16.511 1.00 54.44 205 SER A CA 1
ATOM 1555 C C . SER A 1 205 ? -13.984 -10.858 16.511 1.00 54.44 205 SER A C 1
ATOM 1557 O O . SER A 1 205 ? -13.664 -11.372 15.438 1.00 54.44 205 SER A O 1
ATOM 1559 N N . GLN A 1 206 ? -13.574 -11.362 17.682 1.00 46.44 206 GLN A N 1
ATOM 1560 C CA . GLN A 1 206 ? -12.772 -12.589 17.812 1.00 46.44 206 GLN A CA 1
ATOM 1561 C C . GLN A 1 206 ? -13.632 -13.854 18.024 1.00 46.44 206 GLN A C 1
ATOM 1563 O O . GLN A 1 206 ? -13.103 -14.968 18.016 1.00 46.44 206 GLN A O 1
ATOM 1568 N N . GLY A 1 207 ? -14.959 -13.713 18.128 1.00 40.47 207 GLY A N 1
ATOM 1569 C CA . GLY A 1 207 ? -15.922 -14.817 18.191 1.00 40.47 207 GLY A CA 1
ATOM 1570 C C . GLY A 1 207 ? -16.193 -15.442 16.821 1.00 40.47 207 GLY A C 1
ATOM 1571 O O . GLY A 1 207 ? -17.233 -15.208 16.217 1.00 40.47 207 GLY A O 1
ATOM 1572 N N . GLY A 1 208 ? -15.244 -16.220 16.302 1.00 37.03 208 GLY A N 1
ATOM 1573 C CA . GLY A 1 208 ? -15.380 -16.850 14.985 1.00 37.03 208 GLY A CA 1
ATOM 1574 C C . GLY A 1 208 ? -14.386 -17.974 14.722 1.00 37.03 208 GLY A C 1
ATOM 1575 O O . GLY A 1 208 ? -13.921 -18.142 13.597 1.00 37.03 208 GLY A O 1
ATOM 1576 N N . GLY A 1 209 ? -14.018 -18.728 15.759 1.00 38.09 209 GLY A N 1
ATOM 1577 C CA . GLY A 1 209 ? -13.383 -20.029 15.593 1.00 38.09 209 GLY A CA 1
ATOM 1578 C C . GLY A 1 209 ? -14.444 -21.052 15.206 1.00 38.09 209 GLY A C 1
ATOM 1579 O O . GLY A 1 209 ? -15.051 -21.663 16.076 1.00 38.09 209 GLY A O 1
ATOM 1580 N N . SER A 1 210 ? -14.690 -21.229 13.910 1.00 33.12 210 SER A N 1
ATOM 1581 C CA . SER A 1 210 ? -15.464 -22.368 13.427 1.00 33.12 210 SER A CA 1
ATOM 1582 C C . SER A 1 210 ? -14.748 -23.006 12.247 1.00 33.12 210 SER A C 1
ATOM 1584 O O . SER A 1 210 ? -14.484 -22.367 11.227 1.00 33.12 210 SER A O 1
ATOM 1586 N N . ASN A 1 211 ? -14.396 -24.276 12.439 1.00 39.41 211 ASN A N 1
ATOM 1587 C CA . ASN A 1 211 ? -14.054 -25.210 11.382 1.00 39.41 211 ASN A CA 1
ATOM 1588 C C . ASN A 1 211 ? -15.112 -25.120 10.280 1.00 39.41 211 ASN A C 1
ATOM 1590 O O . ASN A 1 211 ? -16.278 -25.400 10.539 1.00 39.41 211 ASN A O 1
ATOM 1594 N N . ASN A 1 212 ? -14.716 -24.805 9.048 1.00 33.84 212 ASN A N 1
ATOM 1595 C CA . ASN A 1 212 ? -15.452 -25.315 7.901 1.00 33.84 212 ASN A CA 1
ATOM 1596 C C . ASN A 1 212 ? -14.556 -25.441 6.671 1.00 33.84 212 ASN A C 1
ATOM 1598 O O . ASN A 1 212 ? -14.023 -24.462 6.145 1.00 33.84 212 ASN A O 1
ATOM 1602 N N . LYS A 1 213 ? -14.410 -26.699 6.251 1.00 37.38 213 LYS A N 1
ATOM 1603 C CA . LYS A 1 213 ? -14.109 -27.096 4.879 1.00 37.38 213 LYS A CA 1
ATOM 1604 C C . LYS A 1 213 ? -15.211 -26.539 3.968 1.00 37.38 213 LYS A C 1
ATOM 1606 O O . LYS A 1 213 ? -16.366 -26.487 4.373 1.00 37.38 213 LYS A O 1
ATOM 1611 N N . ASP A 1 214 ? -14.816 -26.158 2.759 1.00 49.81 214 ASP A N 1
ATOM 1612 C CA . ASP A 1 214 ? -15.667 -25.845 1.608 1.00 49.81 214 ASP A CA 1
ATOM 1613 C C . ASP A 1 214 ? -16.714 -24.732 1.762 1.00 49.81 214 ASP A C 1
ATOM 1615 O O . ASP A 1 214 ? -17.798 -24.924 2.307 1.00 49.81 214 ASP A O 1
ATOM 1619 N N . LYS A 1 215 ? -16.412 -23.576 1.148 1.00 33.12 215 LYS A N 1
ATOM 1620 C CA . LYS A 1 215 ? -17.334 -22.810 0.280 1.00 33.12 215 LYS A CA 1
ATOM 1621 C C . LYS A 1 215 ? -16.611 -21.610 -0.344 1.00 33.12 215 LYS A C 1
ATOM 1623 O O . LYS A 1 215 ? -16.773 -20.459 0.056 1.00 33.12 215 LYS A O 1
ATOM 1628 N N . ASP A 1 216 ? -15.825 -21.888 -1.381 1.00 41.31 216 ASP A N 1
ATOM 1629 C CA . ASP A 1 216 ? -15.557 -20.911 -2.436 1.00 41.31 216 ASP A CA 1
ATOM 1630 C C . ASP A 1 216 ? -16.845 -20.746 -3.254 1.00 41.31 216 ASP A C 1
ATOM 1632 O O . ASP A 1 216 ? -17.155 -21.610 -4.069 1.00 41.31 216 ASP A O 1
ATOM 1636 N N . LYS A 1 217 ? -17.628 -19.691 -2.977 1.00 38.34 217 LYS A N 1
ATOM 1637 C CA . LYS A 1 217 ? -18.629 -19.058 -3.871 1.00 38.34 217 LYS A CA 1
ATOM 1638 C C . LYS A 1 217 ? -19.438 -18.004 -3.094 1.00 38.34 217 LYS A C 1
ATOM 1640 O O . LYS A 1 217 ? -20.589 -18.258 -2.783 1.00 38.34 217 LYS A O 1
ATOM 1645 N N . ASP A 1 218 ? -18.855 -16.838 -2.774 1.00 41.84 218 ASP A N 1
ATOM 1646 C CA . ASP A 1 218 ? -19.652 -15.587 -2.670 1.00 41.84 218 ASP A CA 1
ATOM 1647 C C . ASP A 1 218 ? -18.834 -14.274 -2.583 1.00 41.84 218 ASP A C 1
ATOM 1649 O O . ASP A 1 218 ? -19.082 -13.391 -1.764 1.00 41.84 218 ASP A O 1
ATOM 1653 N N . LYS A 1 219 ? -17.804 -14.099 -3.424 1.00 38.06 219 LYS A N 1
ATOM 1654 C CA . LYS A 1 219 ? -16.966 -12.877 -3.400 1.00 38.06 219 LYS A CA 1
ATOM 1655 C C . LYS A 1 219 ? -17.418 -11.742 -4.325 1.00 38.06 219 LYS A C 1
ATOM 1657 O O . LYS A 1 219 ? -16.634 -10.825 -4.546 1.00 38.06 219 LYS A O 1
ATOM 1662 N N . ASN A 1 220 ? -18.655 -11.752 -4.835 1.00 37.09 220 ASN A N 1
ATOM 1663 C CA . ASN A 1 220 ? -19.083 -10.761 -5.836 1.00 37.09 220 ASN A CA 1
ATOM 1664 C C . ASN A 1 220 ? -20.222 -9.812 -5.422 1.00 37.09 220 ASN A C 1
ATOM 1666 O O . ASN A 1 220 ? -20.788 -9.145 -6.280 1.00 37.09 220 ASN A O 1
ATOM 1670 N N . LYS A 1 221 ? -20.547 -9.689 -4.127 1.00 36.19 221 LYS A N 1
ATOM 1671 C CA . LYS A 1 221 ? -21.574 -8.731 -3.658 1.00 36.19 221 LYS A CA 1
ATOM 1672 C C . LYS A 1 221 ? -21.067 -7.544 -2.841 1.00 36.19 221 LYS A C 1
ATOM 1674 O O . LYS A 1 221 ? -21.812 -6.592 -2.647 1.00 36.19 221 LYS A O 1
ATOM 1679 N N . GLN A 1 222 ? -19.799 -7.528 -2.428 1.00 42.41 222 GLN A N 1
ATOM 1680 C CA . GLN A 1 222 ? -19.273 -6.446 -1.579 1.00 42.41 222 GLN A CA 1
ATOM 1681 C C . GLN A 1 222 ? -18.486 -5.366 -2.341 1.00 42.41 222 GLN A C 1
ATOM 1683 O O . GLN A 1 222 ? -18.157 -4.330 -1.772 1.00 42.41 222 GLN A O 1
ATOM 1688 N N . GLN A 1 223 ? -18.241 -5.556 -3.644 1.00 38.97 223 GLN A N 1
ATOM 1689 C CA . GLN A 1 223 ? -17.613 -4.539 -4.499 1.00 38.97 223 GLN A CA 1
ATOM 1690 C C . GLN A 1 223 ? -18.604 -3.517 -5.080 1.00 38.97 223 GLN A C 1
ATOM 1692 O O . GLN A 1 223 ? -18.174 -2.472 -5.558 1.00 38.97 223 GLN A O 1
ATOM 1697 N N . GLN A 1 224 ? -19.916 -3.763 -4.986 1.00 34.97 224 GLN A N 1
ATOM 1698 C CA . GLN A 1 224 ? -20.932 -2.881 -5.575 1.00 34.97 224 GLN A CA 1
ATOM 1699 C C . GLN A 1 224 ? -21.490 -1.821 -4.605 1.00 34.97 224 GLN A C 1
ATOM 1701 O O . GLN A 1 224 ? -22.130 -0.876 -5.049 1.00 34.97 224 GLN A O 1
ATOM 1706 N N . GLN A 1 225 ? -21.183 -1.897 -3.302 1.00 37.22 225 GLN A N 1
ATOM 1707 C CA . GLN A 1 225 ? -21.569 -0.858 -2.327 1.00 37.22 225 GLN A CA 1
ATOM 1708 C C . GLN A 1 225 ? -20.536 0.270 -2.159 1.00 37.22 225 GLN A C 1
ATOM 1710 O O . GLN A 1 225 ? -20.874 1.326 -1.633 1.00 37.22 225 GLN A O 1
ATOM 1715 N N . GLN A 1 226 ? -19.305 0.120 -2.665 1.00 39.12 226 GLN A N 1
ATOM 1716 C CA . GLN A 1 226 ? -18.293 1.188 -2.606 1.00 39.12 226 GLN A CA 1
ATOM 1717 C C . GLN A 1 226 ? -18.428 2.253 -3.709 1.00 39.12 226 GLN A C 1
ATOM 1719 O O . GLN A 1 226 ? -17.757 3.279 -3.634 1.00 39.12 226 GLN A O 1
ATOM 1724 N N . GLN A 1 227 ? -19.307 2.064 -4.701 1.00 38.38 227 GLN A N 1
ATOM 1725 C CA . GLN A 1 227 ? -19.523 3.047 -5.774 1.00 38.38 227 GLN A CA 1
ATOM 1726 C C . GLN A 1 227 ? -20.687 4.022 -5.534 1.00 38.38 227 GLN A C 1
ATOM 1728 O O . GLN A 1 227 ? -20.800 4.991 -6.276 1.00 38.38 227 GLN A O 1
ATOM 1733 N N . GLN A 1 228 ? -21.501 3.847 -4.483 1.00 33.12 228 GLN A N 1
ATOM 1734 C CA . GLN A 1 228 ? -22.630 4.752 -4.194 1.00 33.12 228 GLN A CA 1
ATOM 1735 C C . GLN A 1 228 ? -22.399 5.764 -3.059 1.00 33.12 228 GLN A C 1
ATOM 1737 O O . GLN A 1 228 ? -23.202 6.676 -2.905 1.00 33.12 228 GLN A O 1
ATOM 1742 N N . GLN A 1 229 ? -21.288 5.698 -2.315 1.00 37.75 229 GLN A N 1
ATOM 1743 C CA . GLN A 1 229 ? -20.989 6.683 -1.255 1.00 37.75 229 GLN A CA 1
ATOM 1744 C C . GLN A 1 229 ? -20.058 7.832 -1.679 1.00 37.75 229 GLN A C 1
ATOM 1746 O O . GLN A 1 229 ? -19.769 8.713 -0.875 1.00 37.75 229 GLN A O 1
ATOM 1751 N N . GLN A 1 230 ? -19.625 7.890 -2.944 1.00 35.81 230 GLN A N 1
ATO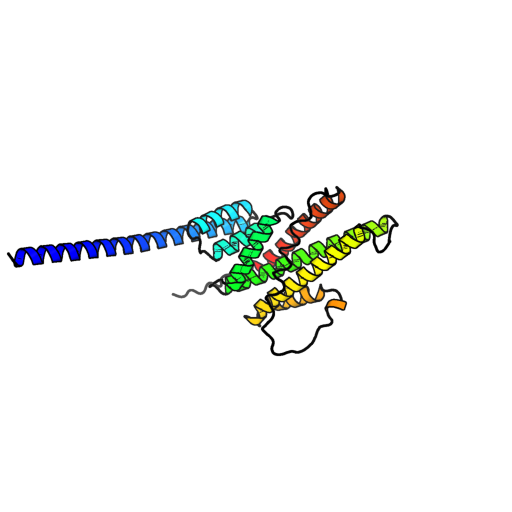M 1752 C CA . GLN A 1 230 ? -18.731 8.952 -3.431 1.00 35.81 230 GLN A CA 1
ATOM 1753 C C . GLN A 1 230 ? -19.437 10.222 -3.942 1.00 35.81 230 GLN A C 1
ATOM 1755 O O . GLN A 1 230 ? -18.762 11.111 -4.453 1.00 35.81 230 GLN A O 1
ATOM 1760 N N . GLN A 1 231 ? -20.760 10.356 -3.776 1.00 33.88 231 GLN A N 1
ATOM 1761 C CA . GLN A 1 231 ? -21.513 11.514 -4.287 1.00 33.88 231 GLN A CA 1
ATOM 1762 C C . GLN A 1 231 ? -22.130 12.452 -3.235 1.00 33.88 231 GLN A C 1
ATOM 1764 O O . GLN A 1 231 ? -22.878 13.345 -3.617 1.00 33.88 231 GLN A O 1
ATOM 1769 N N . GLN A 1 232 ? -21.800 12.340 -1.940 1.00 35.06 232 GLN A N 1
ATOM 1770 C CA . GLN A 1 232 ? -22.451 13.191 -0.924 1.00 35.06 232 GLN A CA 1
ATOM 1771 C C . GLN A 1 232 ? -21.568 13.808 0.171 1.00 35.06 232 GLN A C 1
ATOM 1773 O O . GLN A 1 232 ? -22.050 14.079 1.264 1.00 35.06 232 GLN A O 1
ATOM 1778 N N . GLN A 1 233 ? -20.302 14.131 -0.110 1.00 36.88 233 GLN A N 1
ATOM 1779 C CA . GLN A 1 233 ? -19.538 15.029 0.772 1.00 36.88 233 GLN A CA 1
ATOM 1780 C C . GLN A 1 233 ? -18.773 16.090 -0.021 1.00 36.88 233 GLN A C 1
ATOM 1782 O O . GLN A 1 233 ? -17.574 15.989 -0.267 1.00 36.88 233 GLN A O 1
ATOM 1787 N N . GLN A 1 234 ? -19.487 17.152 -0.390 1.00 37.72 234 GLN A N 1
ATOM 1788 C CA . GLN A 1 234 ? -18.899 18.480 -0.516 1.00 37.72 234 GLN A CA 1
ATOM 1789 C C . GLN A 1 234 ? -19.527 19.374 0.553 1.00 37.72 234 GLN A C 1
ATOM 1791 O O . GLN A 1 234 ? -20.734 19.347 0.750 1.00 37.72 234 GLN A O 1
ATOM 1796 N N . GLN A 1 235 ? -18.667 20.166 1.198 1.00 39.22 235 GLN A N 1
ATOM 1797 C CA . GLN A 1 235 ? -18.922 21.117 2.289 1.00 39.22 235 GLN A CA 1
ATOM 1798 C C . GLN A 1 235 ? -18.961 20.550 3.715 1.00 39.22 235 GLN A C 1
ATOM 1800 O O . GLN A 1 235 ? -19.984 20.555 4.383 1.00 39.22 235 GLN A O 1
ATOM 1805 N N . GLN A 1 236 ? -17.778 20.239 4.251 1.00 37.97 236 GLN A N 1
ATOM 1806 C CA . GLN A 1 236 ? -17.435 20.656 5.615 1.00 37.97 236 GLN A CA 1
ATOM 1807 C C . GLN A 1 236 ? -15.928 20.928 5.692 1.00 37.97 236 GLN A C 1
ATOM 1809 O O . GLN A 1 236 ? -15.105 20.066 5.388 1.00 37.97 236 GLN A O 1
ATOM 1814 N N . LYS A 1 237 ? -15.559 22.173 6.027 1.00 33.59 237 LYS A N 1
ATOM 1815 C CA . LYS A 1 237 ? -14.161 22.561 6.263 1.00 33.59 237 LYS A CA 1
ATOM 1816 C C . LYS A 1 237 ? -13.651 21.817 7.509 1.00 33.59 237 LYS A C 1
ATOM 1818 O O . LYS A 1 237 ? -14.326 21.881 8.536 1.00 33.59 237 LYS A O 1
ATOM 1823 N N . PRO A 1 238 ? -12.475 21.166 7.470 1.00 38.41 238 PRO A N 1
ATOM 1824 C CA . PRO A 1 238 ? -11.898 20.535 8.654 1.00 38.41 238 PRO A CA 1
ATOM 1825 C C . PRO A 1 238 ? -11.586 21.589 9.724 1.00 38.41 238 PRO A C 1
ATOM 1827 O O . PRO A 1 238 ? -11.020 22.636 9.403 1.00 38.41 238 PRO A O 1
ATOM 1830 N N . SER A 1 239 ? -11.921 21.318 10.989 1.00 46.53 239 SER A N 1
ATOM 1831 C CA . SER A 1 239 ? -11.520 22.174 12.114 1.00 46.53 239 SER A CA 1
ATOM 1832 C C . SER A 1 239 ? -9.989 22.187 12.269 1.00 46.53 239 SER A C 1
ATOM 1834 O O . SER A 1 239 ? -9.319 21.200 11.953 1.00 46.53 239 SER A O 1
ATOM 1836 N N . GLN A 1 240 ? -9.413 23.286 12.772 1.00 41.19 240 GLN A N 1
ATOM 1837 C CA . GLN A 1 240 ? -7.955 23.431 12.958 1.00 41.19 240 GLN A CA 1
ATOM 1838 C C . GLN A 1 240 ? -7.345 22.306 13.819 1.00 41.19 240 GLN A C 1
ATOM 1840 O O . GLN A 1 240 ? -6.230 21.864 13.550 1.00 41.19 240 GLN A O 1
ATOM 1845 N N . SER A 1 241 ? -8.099 21.779 14.791 1.00 37.12 241 SER A N 1
ATOM 1846 C CA . SER A 1 241 ? -7.681 20.635 15.614 1.00 37.12 241 SER A CA 1
ATOM 1847 C C . SER A 1 241 ? -7.598 19.334 14.801 1.00 37.12 241 SER A C 1
ATOM 1849 O O . SER A 1 241 ? -6.626 18.589 14.916 1.00 37.12 241 SER A O 1
ATOM 1851 N N . SER A 1 242 ? -8.538 19.109 13.875 1.00 39.28 242 SER A N 1
ATOM 1852 C CA . SER A 1 242 ? -8.505 17.952 12.969 1.00 39.28 242 SER A CA 1
ATOM 1853 C C . SER A 1 242 ? -7.265 17.977 12.070 1.00 39.28 242 SER A C 1
ATOM 1855 O O . SER A 1 242 ? -6.625 16.951 11.878 1.00 39.28 242 SER A O 1
ATOM 1857 N N . GLN A 1 243 ? -6.867 19.150 11.566 1.00 42.47 243 GLN A N 1
ATOM 1858 C CA . GLN A 1 243 ? -5.658 19.302 10.741 1.00 42.47 243 GLN A CA 1
ATOM 1859 C C . GLN A 1 243 ? -4.368 19.027 11.525 1.00 42.47 243 GLN A C 1
ATOM 1861 O O . GLN A 1 243 ? -3.446 18.400 11.006 1.00 42.47 243 GLN A O 1
ATOM 1866 N N . GLN A 1 244 ? -4.304 19.458 12.786 1.00 45.62 244 GLN A N 1
ATOM 1867 C CA . GLN A 1 244 ? -3.165 19.178 13.662 1.00 45.62 244 GLN A CA 1
ATOM 1868 C C . GLN A 1 244 ? -3.041 17.685 13.965 1.00 45.62 244 GLN A C 1
ATOM 1870 O O . GLN A 1 244 ? -1.934 17.146 13.913 1.00 45.62 244 GLN A O 1
ATOM 1875 N N . ILE A 1 245 ? -4.165 17.005 14.214 1.00 49.66 245 ILE A N 1
ATOM 1876 C CA . ILE A 1 245 ? -4.162 15.559 14.425 1.00 49.66 245 ILE A CA 1
ATOM 1877 C C . ILE A 1 245 ? -3.736 14.851 13.137 1.00 49.66 245 ILE A C 1
ATOM 1879 O O . ILE A 1 245 ? -2.809 14.050 13.200 1.00 49.66 245 ILE A O 1
ATOM 1883 N N . LEU A 1 246 ? -4.309 15.204 11.976 1.00 45.81 246 LEU A N 1
ATOM 1884 C CA . LEU A 1 246 ? -3.923 14.651 10.669 1.00 45.81 246 LEU A CA 1
ATOM 1885 C C . LEU A 1 246 ? -2.407 14.748 10.441 1.00 45.81 246 LEU A C 1
ATOM 1887 O O . LEU A 1 246 ? -1.783 13.741 10.120 1.00 45.81 246 LEU A O 1
ATOM 1891 N N . ASN A 1 247 ? -1.803 15.914 10.690 1.00 50.00 247 ASN A N 1
ATOM 1892 C CA . ASN A 1 247 ? -0.358 16.119 10.555 1.00 50.00 247 ASN A CA 1
ATOM 1893 C C . ASN A 1 247 ? 0.458 15.304 11.576 1.00 50.00 247 ASN A C 1
ATOM 1895 O O . ASN A 1 247 ? 1.501 14.741 11.239 1.00 50.00 247 ASN A O 1
ATOM 1899 N N . ALA A 1 248 ? 0.000 15.211 12.826 1.00 47.41 248 ALA A N 1
ATOM 1900 C CA . ALA A 1 248 ? 0.681 14.436 13.861 1.00 47.41 248 ALA A CA 1
ATOM 1901 C C . ALA A 1 248 ? 0.669 12.934 13.545 1.00 47.41 248 ALA A C 1
ATOM 1903 O O . ALA A 1 248 ? 1.696 12.259 13.685 1.00 47.41 248 ALA A O 1
ATOM 1904 N N . VAL A 1 249 ? -0.459 12.408 13.061 1.00 51.59 249 VAL A N 1
ATOM 1905 C CA . VAL A 1 249 ? -0.547 10.997 12.686 1.00 51.59 249 VAL A CA 1
ATOM 1906 C C . VAL A 1 249 ? 0.123 10.705 11.336 1.00 51.59 249 VAL A C 1
ATOM 1908 O O . VAL A 1 249 ? 0.711 9.636 11.210 1.00 51.59 249 VAL A O 1
ATOM 1911 N N . GLN A 1 250 ? 0.213 11.671 10.410 1.00 53.66 250 GLN A N 1
ATOM 1912 C CA . GLN A 1 250 ? 1.072 11.614 9.206 1.00 53.66 250 GLN A CA 1
ATOM 1913 C C . GLN A 1 250 ? 2.566 11.452 9.554 1.00 53.66 250 GLN A C 1
ATOM 1915 O O . GLN A 1 250 ? 3.316 10.700 8.930 1.00 53.66 250 GLN A O 1
ATOM 1920 N N . ASN A 1 251 ? 3.028 12.152 10.589 1.00 50.62 251 ASN A N 1
ATOM 1921 C CA . ASN A 1 251 ? 4.419 12.058 11.028 1.00 50.62 251 ASN A CA 1
ATOM 1922 C C . ASN A 1 251 ? 4.699 10.723 11.738 1.00 50.62 251 ASN A C 1
ATOM 1924 O O . ASN A 1 251 ? 5.760 10.116 11.555 1.00 50.62 251 ASN A O 1
ATOM 1928 N N . LYS A 1 252 ? 3.732 10.228 12.521 1.00 50.44 252 LYS A N 1
ATOM 1929 C CA . LYS A 1 252 ? 3.797 8.907 13.167 1.00 50.44 252 LYS A CA 1
ATOM 1930 C C . LYS A 1 252 ? 3.729 7.763 12.141 1.00 50.44 252 LYS A C 1
ATOM 1932 O O . LYS A 1 252 ? 4.414 6.750 12.304 1.00 50.44 252 LYS A O 1
ATOM 1937 N N . GLU A 1 253 ? 2.970 7.956 11.065 1.00 52.34 253 GLU A N 1
ATOM 1938 C CA . GLU A 1 253 ? 2.856 7.079 9.896 1.00 52.34 253 GLU A CA 1
ATOM 1939 C C . GLU A 1 253 ? 4.202 6.815 9.231 1.00 52.34 253 GLU A C 1
ATOM 1941 O O . GLU A 1 253 ? 4.642 5.663 9.158 1.00 52.34 253 GLU A O 1
ATOM 1946 N N . ASN A 1 254 ? 4.891 7.881 8.821 1.00 51.19 254 ASN A N 1
ATOM 1947 C CA . ASN A 1 254 ? 6.173 7.773 8.127 1.00 51.19 254 ASN A CA 1
ATOM 1948 C C . ASN A 1 254 ? 7.208 7.031 8.986 1.00 51.19 254 ASN A C 1
ATOM 1950 O O . ASN A 1 254 ? 7.961 6.187 8.495 1.00 51.19 254 ASN A O 1
ATOM 1954 N N . LYS A 1 255 ? 7.193 7.273 10.302 1.00 52.91 255 LYS A N 1
ATOM 1955 C CA . LYS A 1 255 ? 8.100 6.628 11.260 1.00 52.91 255 LYS A CA 1
ATOM 1956 C C . LYS A 1 255 ? 7.806 5.135 11.454 1.00 52.91 255 LYS A C 1
ATOM 1958 O O . LYS A 1 255 ? 8.734 4.329 11.533 1.00 52.91 255 LYS A O 1
ATOM 1963 N N . THR A 1 256 ? 6.532 4.747 11.512 1.00 48.66 256 THR A N 1
ATOM 1964 C CA . THR A 1 256 ? 6.129 3.346 11.734 1.00 48.66 256 THR A CA 1
ATOM 1965 C C . THR A 1 256 ? 6.414 2.483 10.504 1.00 48.66 256 THR A C 1
ATOM 1967 O O . THR A 1 256 ? 6.933 1.371 10.631 1.00 48.66 256 THR A O 1
ATOM 1970 N N . ARG A 1 257 ? 6.169 3.021 9.305 1.00 57.44 257 ARG A N 1
ATOM 1971 C CA . ARG A 1 257 ? 6.458 2.351 8.028 1.00 57.44 257 ARG A CA 1
ATOM 1972 C C . ARG A 1 257 ? 7.956 2.169 7.792 1.00 57.44 257 ARG A C 1
ATOM 1974 O O . ARG A 1 257 ? 8.385 1.066 7.459 1.00 57.44 257 ARG A O 1
ATOM 1981 N N . LYS A 1 258 ? 8.768 3.189 8.097 1.00 56.56 258 LYS A N 1
ATOM 1982 C CA . LYS A 1 258 ? 10.241 3.119 8.059 1.00 56.56 258 LYS A CA 1
ATOM 1983 C C . LYS A 1 258 ? 10.800 1.975 8.912 1.00 56.56 258 LYS A C 1
ATOM 1985 O O . LYS A 1 258 ? 11.648 1.215 8.449 1.00 56.56 258 LYS A O 1
ATOM 1990 N N . ASN A 1 259 ? 10.277 1.800 10.126 1.00 53.25 259 ASN A N 1
ATOM 1991 C CA . ASN A 1 259 ? 10.705 0.722 11.021 1.00 53.25 259 ASN A CA 1
ATOM 1992 C C . ASN A 1 259 ? 10.317 -0.673 10.508 1.00 53.25 259 ASN A C 1
ATOM 1994 O O . ASN A 1 259 ? 11.042 -1.637 10.751 1.00 53.25 259 ASN A O 1
ATOM 1998 N N . GLN A 1 260 ? 9.188 -0.814 9.810 1.00 51.00 260 GLN A N 1
ATOM 1999 C CA . GLN A 1 260 ? 8.789 -2.096 9.228 1.00 51.00 260 GLN A CA 1
ATOM 2000 C C . GLN A 1 260 ? 9.587 -2.430 7.961 1.00 51.00 260 GLN A C 1
ATOM 2002 O O . GLN A 1 260 ? 9.974 -3.584 7.797 1.00 51.00 260 GLN A O 1
ATOM 2007 N N . GLU A 1 261 ? 9.902 -1.452 7.108 1.00 51.28 261 GLU A N 1
ATOM 2008 C CA . GLU A 1 261 ? 10.706 -1.671 5.898 1.00 51.28 261 GLU A CA 1
ATOM 2009 C C . GLU A 1 261 ? 12.193 -1.906 6.193 1.00 51.28 261 GLU A C 1
ATOM 2011 O O . GLU A 1 261 ? 12.792 -2.805 5.604 1.00 51.28 261 GLU A O 1
ATOM 2016 N N . GLN A 1 262 ? 12.794 -1.200 7.160 1.00 45.25 262 GLN A N 1
ATOM 2017 C CA . GLN A 1 262 ? 14.173 -1.482 7.594 1.00 45.25 262 GLN A CA 1
ATOM 2018 C C . GLN A 1 262 ? 14.333 -2.915 8.128 1.00 45.25 262 GLN A C 1
ATOM 2020 O O . GLN A 1 262 ? 15.371 -3.542 7.923 1.00 45.25 262 GLN A O 1
ATOM 2025 N N . ARG A 1 263 ? 13.280 -3.483 8.731 1.00 41.31 263 ARG A N 1
ATOM 2026 C CA . ARG A 1 263 ? 13.234 -4.902 9.134 1.00 41.31 263 ARG A CA 1
ATOM 2027 C C . ARG A 1 263 ? 13.028 -5.858 7.951 1.00 41.31 263 ARG A C 1
ATOM 2029 O O . ARG A 1 263 ? 13.339 -7.041 8.062 1.00 41.31 263 ARG A O 1
ATOM 2036 N N . GLN A 1 264 ? 12.521 -5.370 6.820 1.00 44.81 264 GLN A N 1
ATOM 2037 C CA . GLN A 1 264 ? 12.293 -6.140 5.591 1.00 44.81 264 GLN A CA 1
ATOM 2038 C C . GLN A 1 264 ? 13.455 -6.040 4.585 1.00 44.81 264 GLN A C 1
ATOM 2040 O O . GLN A 1 264 ? 13.574 -6.907 3.724 1.00 44.81 264 GLN A O 1
ATOM 2045 N N . GLY A 1 265 ? 14.350 -5.052 4.729 1.00 39.44 265 GLY A N 1
ATOM 2046 C CA . GLY A 1 265 ? 15.524 -4.827 3.873 1.00 39.44 265 GLY A CA 1
ATOM 2047 C C . GLY A 1 265 ? 16.638 -5.881 3.959 1.00 39.44 265 GLY A C 1
ATOM 2048 O O . GLY A 1 265 ? 17.575 -5.841 3.164 1.00 39.44 265 GLY A O 1
ATOM 2049 N N . TYR A 1 266 ? 16.537 -6.863 4.858 1.00 33.31 266 TYR A N 1
ATOM 2050 C CA . TYR A 1 266 ? 17.433 -8.023 4.901 1.00 33.31 266 TYR A CA 1
ATOM 2051 C C . TYR A 1 266 ? 16.854 -9.196 4.099 1.00 33.31 266 TYR A C 1
ATOM 2053 O O . TYR A 1 266 ? 16.437 -10.221 4.631 1.00 33.31 266 TYR A O 1
ATOM 2061 N N . GLY A 1 267 ? 16.829 -9.019 2.782 1.00 35.88 267 GLY A N 1
ATOM 2062 C CA . GLY A 1 267 ? 16.764 -10.094 1.796 1.00 35.88 267 GLY A CA 1
ATOM 2063 C C . GLY A 1 267 ? 18.022 -10.023 0.946 1.00 35.88 267 GLY A C 1
ATOM 2064 O O . GLY A 1 267 ? 17.971 -9.628 -0.217 1.00 35.88 267 GLY A O 1
ATOM 2065 N N . ARG A 1 268 ? 19.179 -10.296 1.564 1.00 31.45 268 ARG A N 1
ATOM 2066 C CA . ARG A 1 268 ? 20.449 -10.456 0.850 1.00 31.45 268 ARG A CA 1
ATOM 2067 C C . ARG A 1 268 ? 20.218 -11.507 -0.237 1.00 31.45 268 ARG A C 1
ATOM 2069 O O . ARG A 1 268 ? 19.792 -12.616 0.069 1.00 31.45 268 ARG A O 1
ATOM 2076 N N . ARG A 1 269 ? 20.531 -11.164 -1.487 1.00 35.50 269 ARG A N 1
ATOM 2077 C CA . ARG A 1 269 ? 20.880 -12.163 -2.497 1.00 35.50 269 ARG A CA 1
ATOM 2078 C C . ARG A 1 269 ? 22.027 -12.978 -1.903 1.00 35.50 269 ARG A C 1
ATOM 2080 O O . ARG A 1 269 ? 23.115 -12.430 -1.732 1.00 35.50 269 ARG A O 1
ATOM 2087 N N . THR A 1 270 ? 21.785 -14.231 -1.537 1.00 31.98 270 THR A N 1
ATOM 2088 C CA . THR A 1 270 ? 22.877 -15.192 -1.437 1.00 31.98 270 THR A CA 1
ATOM 2089 C C . THR A 1 270 ? 23.347 -15.417 -2.864 1.00 31.98 270 THR A C 1
ATOM 2091 O O . THR A 1 270 ? 22.609 -15.850 -3.747 1.00 31.98 270 THR A O 1
ATOM 2094 N N . THR A 1 271 ? 24.546 -14.920 -3.120 1.00 46.09 271 THR A N 1
ATOM 2095 C CA . THR A 1 271 ? 25.315 -15.189 -4.318 1.00 46.09 271 THR A CA 1
ATOM 2096 C C . THR A 1 271 ? 25.720 -16.650 -4.281 1.00 46.09 271 THR A C 1
ATOM 2098 O O . THR A 1 271 ? 26.601 -16.980 -3.501 1.00 46.09 271 THR A O 1
ATOM 2101 N N . ASP A 1 272 ? 25.144 -17.475 -5.144 1.00 29.81 272 ASP A N 1
ATOM 2102 C CA . ASP A 1 272 ? 25.763 -18.736 -5.538 1.00 29.81 272 ASP A CA 1
ATOM 2103 C C . ASP A 1 272 ? 25.810 -18.761 -7.065 1.00 29.81 272 ASP A C 1
ATOM 2105 O O . ASP A 1 272 ? 24.903 -19.228 -7.748 1.00 29.81 272 ASP A O 1
ATOM 2109 N N . LYS A 1 273 ? 26.878 -18.171 -7.609 1.00 29.95 273 LYS A N 1
ATOM 2110 C CA . LYS A 1 273 ? 27.476 -18.720 -8.822 1.00 29.95 273 LYS A CA 1
ATOM 2111 C C . LYS A 1 273 ? 28.516 -19.731 -8.366 1.00 29.95 273 LYS A C 1
ATOM 2113 O O . LYS A 1 273 ? 29.365 -19.373 -7.548 1.00 29.95 273 LYS A O 1
ATOM 2118 N N . PRO A 1 274 ? 28.505 -20.922 -8.967 1.00 32.56 274 PRO A N 1
ATOM 2119 C CA . PRO A 1 274 ? 29.746 -21.365 -9.576 1.00 32.56 274 PRO A CA 1
ATOM 2120 C C . PRO A 1 274 ? 29.504 -22.033 -10.933 1.00 32.56 274 PRO A C 1
ATOM 2122 O O . PRO A 1 274 ? 29.629 -23.243 -11.014 1.00 32.56 274 PRO A O 1
ATOM 2125 N N . TRP A 1 275 ? 29.171 -21.257 -11.970 1.00 48.16 275 TRP A N 1
ATOM 2126 C CA . TRP A 1 275 ? 29.696 -21.339 -13.349 1.00 48.16 275 TRP A CA 1
ATOM 2127 C C . TRP A 1 275 ? 29.157 -20.156 -14.174 1.00 48.16 275 TRP A C 1
ATOM 2129 O O . TRP A 1 275 ? 28.013 -19.708 -13.920 1.00 48.16 275 TRP A O 1
#

Solvent-accessible surface area (backbone atoms only — not comparable to full-atom values): 15201 Å² total; per-residue (Å²): 117,72,70,68,52,56,56,52,51,53,51,52,54,51,53,54,53,51,52,54,50,51,51,53,50,52,52,50,56,51,51,55,52,29,55,52,50,19,54,52,23,39,51,54,11,52,58,27,43,78,68,68,37,18,72,62,11,36,57,23,17,50,51,10,34,72,46,36,80,77,43,63,64,34,52,48,53,31,22,52,29,43,55,74,60,50,57,88,84,40,52,67,60,43,50,51,22,52,50,50,26,56,46,33,40,73,65,45,86,50,63,67,58,12,47,52,26,29,46,48,51,17,52,50,22,39,51,51,14,52,54,29,39,54,50,18,55,50,42,51,52,53,36,54,76,70,73,55,76,56,92,75,39,73,55,48,53,48,20,51,52,30,40,51,54,13,48,52,22,23,52,50,15,33,52,29,22,51,56,44,38,74,78,40,73,80,43,60,68,41,53,53,51,31,53,54,33,56,70,70,41,57,77,83,72,65,78,72,89,67,95,72,83,88,80,95,82,79,88,82,70,76,74,70,65,71,73,72,70,80,81,79,85,82,90,77,84,81,53,74,66,55,53,52,49,53,52,54,51,52,55,50,47,58,55,54,52,50,58,54,47,64,70,58,68,77,69,74,80,80,84,80,76,93,128

Sequence (275 aa):
MKHMVLIKYAHIISLTSMLALAAAIMASCSSDMSNKTERNAIKAGNEKYKKELYVDAIKDYDKALKANPYSEAAKYDKAMATIMGATAADTSKLREARLALANLGKTASDPNISERAIYNLGNDAVFIGDYLKDLADSLRRADIQMGAPSAGSTSNQLADSLSQVSTQSYQQAISNYKAILRRNPSNIKALQNLRIAQLKLPPESQGGGSNNKDKDKDKNKQQQQQQQQQQQQQQQKPSQSSQQILNAVQNKENKTRKNQEQRQGYGRRTTDKPW

Mean predicted aligned error: 14.58 Å

Radius of gyration: 26.52 Å; Cα contacts (8 Å, |Δi|>4): 223; chains: 1; bounding box: 54×50×103 Å

Foldseek 3Di:
DVVVVVVVVVVVVVVVVVVVVVVVVVVVVLLVVLVVQLVVLQVVLVVCVVVLVLVVSLVSLVSSCVSPVPPLSSLLSNLVSQCLNDAPVPVVSPVSSLVSLVCCLPPPPDVVSNLVSLQVLLVVLQLLLVLLQVQLVVLCVVCVVVVNNDPDPPSNVSSVVSNVSSLVSLVSSLVSLVSNCVVPVPPVVSVVSN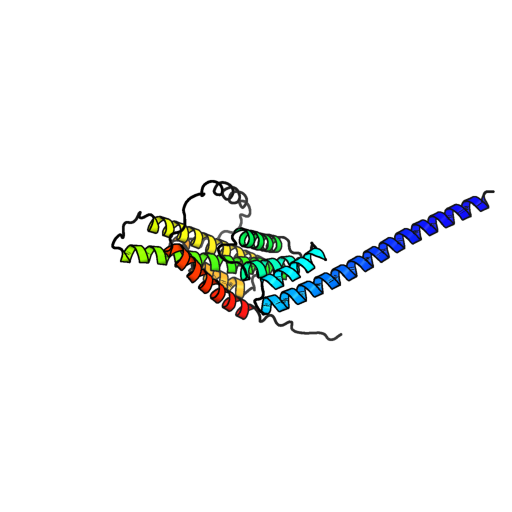VVSLVSHPPVVNPDPDDDDDDDDDPPPPVVVVVPPPPPDDDDDDDPVRVVSSVVSRVVSSVVVVVVVVVVVPPDPPDDDDD

Secondary structure (DSSP, 8-state):
-HHHHHHHHHHHHHHHHHHHHHHHHHHHHHHHHHHHHHHHHHHHHHHHHHTT-HHHHHHHHHHHHHH-TT-HHHHHHHHHHHHHH--TT-HHHHHHHHHHHHHHHHH-SSHHHHHHHHHHHHHHHHHHHHHHHHHHHHHHHHHHHTT---TT-HHHHHHHHHHHHHHHHHHHHHHHHHHHHHH-TT-HHHHHHHHHHHHTS-GGGG-------------SSSSSSTTSSTTS----PPPHHHHHHHHHHHHHHHHHHHHHHHHH-----------

Nearest PDB structures (foldseek):
  4xnh-assembly1_A  TM=3.168E-01  e=1.961E-01  Saccharomyces cerevisiae
  4hny-assembly1_A  TM=2.924E-01  e=1.414E-01  Saccharomyces cerevisiae S288C
  4xpd-assembly1_A  TM=3.774E-01  e=6.306E-01  Saccharomyces cerevisiae
  6hd7-assembly1_t  TM=3.647E-01  e=7.254E-01  Saccharomyces cerevisiae
  6xns-assembly1_B  TM=3.259E-01  e=2.028E+00  synthetic construct